Protein AF-A0A165C485-F1 (afdb_monomer_lite)

Secondary structure (DSSP, 8-state):
---HHHHTT------S--PPPTT-------TT-TTSS-TTT-PPBTB--B-TTTGGG-SSSHHHHTTTTSTGGGGG-TTHHHHHHHHTT-------GGGS-S-S------------S---HHHHHHHHHHHHT---S-SSGGG------TTTT--TT--B-HHHHHHHHHHHHHHHHHHHHTTSHHHHTPEEPTTGGG-THHHH-HHHHHHEE-SS--HHHHHHHHHHHHHHHTT-----------

Sequence (246 aa):
MWSVFAQRNLVGTGAAGREIPASIVQAVVSPEMPDFQCWRCAARPGARLWNRDNWQDDPLNVQHSSADWLKGSLKNNVHERPRFLRSLGLDVPNIEMSRFYSGRHKKKRPVRHYVPTSIPDSNIKLILSELCAMDTCPQNAQDGDNLPDVFDGITDDTLLCEACLGQMVTSRLWRWWARKKKAFPEEAIKANCKEGYDCPKQDCDSVHASLYNHACVSVKEKEEAEVEAILSDHGVPFVVNSNHGS

Foldseek 3Di:
DDDPCVVVVVPDPDPDDDDDPPVPPPPPPPQPDQQQAAPQPRHTPPFDWDFLVCVLVDQAVCQQCVLVLAAACSSLQPPLSQVLVVVLVFDDPPPPCPVVPDDDDDPPDPDPPDRTRTRDPVSSSVLLQCLQVDDLDDPDPVSLLRDDDSSPPGHSGHIHGSVVSSVSSSRRVLVVSLVVCCVPVQQVPAAADQCALNDPCSNVPNVVVSRHDRSGHHVVVSVVRVVVVVCVVVVNDDDPPPPPDD

pLDDT: mean 73.61, std 18.24, range [34.62, 95.06]

Radius of gyration: 23.35 Å; chains: 1; bounding box: 58×48×71 Å

Structure (mmCIF, N/CA/C/O backbone):
data_AF-A0A165C485-F1
#
_entry.id   AF-A0A165C485-F1
#
loop_
_atom_site.group_PDB
_atom_site.id
_atom_site.type_symbol
_atom_site.label_atom_id
_atom_site.label_alt_id
_atom_site.label_comp_id
_atom_site.label_asym_id
_atom_site.label_entity_id
_atom_site.label_seq_id
_atom_site.pdbx_PDB_ins_code
_atom_site.Cartn_x
_atom_site.Cartn_y
_atom_site.Cartn_z
_atom_site.occupancy
_atom_site.B_iso_or_equiv
_atom_site.auth_seq_id
_atom_site.auth_comp_id
_atom_site.auth_asym_id
_atom_site.auth_atom_id
_atom_site.pdbx_PDB_model_num
ATOM 1 N N . MET A 1 1 ? 10.251 -0.334 47.360 1.00 42.44 1 MET A N 1
ATOM 2 C CA . MET A 1 1 ? 9.672 -0.368 46.002 1.00 42.44 1 MET A CA 1
ATOM 3 C C . MET A 1 1 ? 8.227 0.099 46.125 1.00 42.44 1 MET A C 1
ATOM 5 O O . MET A 1 1 ? 7.406 -0.643 46.642 1.00 42.44 1 MET A O 1
ATOM 9 N N . TRP A 1 2 ? 7.956 1.379 45.855 1.00 34.62 2 TRP A N 1
ATOM 10 C CA . TRP A 1 2 ? 6.625 1.966 46.052 1.00 34.62 2 TRP A CA 1
ATOM 11 C C . TRP A 1 2 ? 5.787 1.736 44.793 1.00 34.62 2 TRP A C 1
ATOM 13 O O . TRP A 1 2 ? 6.254 1.975 43.684 1.00 34.62 2 TRP A O 1
ATOM 23 N N . SER A 1 3 ? 4.574 1.221 44.974 1.00 47.94 3 SER A N 1
ATOM 24 C CA . SER A 1 3 ? 3.602 1.006 43.902 1.00 47.94 3 SER A CA 1
ATOM 25 C C . SER A 1 3 ? 3.274 2.332 43.199 1.00 47.94 3 SER A C 1
ATOM 27 O O . SER A 1 3 ? 3.041 3.340 43.867 1.00 47.94 3 SER A O 1
ATOM 29 N N . VAL A 1 4 ? 3.204 2.328 41.862 1.00 48.75 4 VAL A N 1
ATOM 30 C CA . VAL A 1 4 ? 2.826 3.486 41.017 1.00 48.75 4 VAL A CA 1
ATOM 31 C C . VAL A 1 4 ? 1.495 4.117 41.472 1.00 48.75 4 VAL A C 1
ATOM 33 O O . VAL A 1 4 ? 1.276 5.318 41.316 1.00 48.75 4 VAL A O 1
ATOM 36 N N . PHE A 1 5 ? 0.628 3.331 42.117 1.00 45.25 5 PHE A N 1
ATOM 37 C CA . PHE A 1 5 ? -0.648 3.781 42.676 1.00 45.25 5 PHE A CA 1
ATOM 38 C C . PHE A 1 5 ? -0.503 4.653 43.936 1.00 45.25 5 PHE A C 1
ATOM 40 O O . PHE A 1 5 ? -1.303 5.568 44.141 1.00 45.25 5 PHE A O 1
ATOM 47 N N . ALA A 1 6 ? 0.536 4.431 44.750 1.00 47.44 6 ALA A N 1
ATOM 48 C CA . ALA A 1 6 ? 0.833 5.263 45.919 1.00 47.44 6 ALA A CA 1
ATOM 49 C C . ALA A 1 6 ? 1.400 6.628 45.501 1.00 47.44 6 ALA A C 1
ATOM 51 O O . ALA A 1 6 ? 1.084 7.649 46.103 1.00 47.44 6 ALA A O 1
ATOM 52 N N . GLN A 1 7 ? 2.168 6.663 44.409 1.00 50.44 7 GLN A N 1
ATOM 53 C CA . GLN A 1 7 ? 2.770 7.890 43.882 1.00 50.44 7 GLN A CA 1
ATOM 54 C C . GLN A 1 7 ? 1.738 8.858 43.276 1.00 50.44 7 GLN A C 1
ATOM 56 O O . GLN A 1 7 ? 2.003 10.050 43.159 1.00 50.44 7 GLN A O 1
ATOM 61 N N . ARG A 1 8 ? 0.545 8.356 42.923 1.00 51.91 8 ARG A N 1
ATOM 62 C CA . ARG A 1 8 ? -0.577 9.137 42.374 1.00 51.91 8 ARG A CA 1
ATOM 63 C C . ARG A 1 8 ? -1.701 9.420 43.379 1.00 51.91 8 ARG A C 1
ATOM 65 O O . ARG A 1 8 ? -2.772 9.853 42.969 1.00 51.91 8 ARG A O 1
ATOM 72 N N . ASN A 1 9 ? -1.486 9.194 44.682 1.00 47.28 9 ASN A N 1
ATOM 73 C CA . ASN A 1 9 ? -2.499 9.403 45.732 1.00 47.28 9 ASN A CA 1
ATOM 74 C C . ASN A 1 9 ? -3.840 8.686 45.459 1.00 47.28 9 ASN A C 1
ATOM 76 O O . ASN A 1 9 ? -4.896 9.166 45.875 1.00 47.28 9 ASN A O 1
ATOM 80 N N . LEU A 1 10 ? -3.832 7.544 44.759 1.00 50.00 10 LEU A N 1
ATOM 81 C CA . LEU A 1 10 ? -5.057 6.805 44.414 1.00 50.00 10 LEU A CA 1
ATOM 82 C C . LEU A 1 10 ? -5.508 5.826 45.505 1.00 50.00 10 LEU A C 1
ATOM 84 O O . LEU A 1 10 ? -6.624 5.322 45.442 1.00 50.00 10 LEU A O 1
ATOM 88 N N . VAL A 1 11 ? -4.691 5.599 46.535 1.00 44.84 11 VAL A N 1
ATOM 89 C CA . VAL A 1 11 ? -5.082 4.810 47.710 1.00 44.84 11 VAL A CA 1
ATOM 90 C C . VAL A 1 11 ? -5.522 5.769 48.814 1.00 44.84 11 VAL A C 1
ATOM 92 O O . VAL A 1 11 ? -4.765 6.097 49.721 1.00 44.84 11 VAL A O 1
ATOM 95 N N . GLY A 1 12 ? -6.744 6.282 48.684 1.00 45.41 12 GLY A N 1
ATOM 96 C CA . GLY A 1 12 ? -7.440 6.988 49.755 1.00 45.41 12 GLY A CA 1
ATOM 97 C C . GLY A 1 12 ? -8.457 6.054 50.399 1.00 45.41 12 GLY A C 1
ATOM 98 O O . GLY A 1 12 ? -9.469 5.728 49.787 1.00 45.41 12 GLY A O 1
ATOM 99 N N . THR A 1 13 ? -8.200 5.625 51.631 1.00 46.47 13 THR A N 1
ATOM 100 C CA . THR A 1 13 ? -9.193 4.981 52.500 1.00 46.47 13 THR A CA 1
ATOM 101 C C . THR A 1 13 ? -10.187 6.040 52.968 1.00 46.47 13 THR A C 1
ATOM 103 O O . THR A 1 13 ? -9.986 6.686 53.993 1.00 46.47 13 THR A O 1
ATOM 106 N N . GLY A 1 14 ? -11.231 6.276 52.180 1.00 45.19 14 GLY A N 1
ATOM 107 C CA . GLY A 1 14 ? -12.286 7.222 52.523 1.00 45.19 14 GLY A CA 1
ATOM 108 C C . GLY A 1 14 ? -13.327 7.292 51.420 1.00 45.19 14 GLY A C 1
ATOM 109 O O . GLY A 1 14 ? -13.054 7.805 50.339 1.00 45.19 14 GLY A O 1
ATOM 110 N N . ALA A 1 15 ? -14.512 6.756 51.700 1.00 46.16 15 ALA A N 1
ATOM 111 C CA . ALA A 1 15 ? -15.669 6.717 50.813 1.00 46.16 15 ALA A CA 1
ATOM 112 C C . ALA A 1 15 ? -16.323 8.106 50.646 1.00 46.16 15 ALA A C 1
ATOM 114 O O . ALA A 1 15 ? -17.473 8.311 51.021 1.00 46.16 15 ALA A O 1
ATOM 115 N N . ALA A 1 16 ? -15.588 9.066 50.087 1.00 43.69 16 ALA A N 1
ATOM 116 C CA . ALA A 1 16 ? -16.135 10.329 49.608 1.00 43.69 16 ALA A CA 1
ATOM 117 C C . ALA A 1 16 ? -15.816 10.444 48.117 1.00 43.69 16 ALA A C 1
ATOM 119 O O . ALA A 1 16 ? -14.649 10.389 47.724 1.00 43.69 16 ALA A O 1
ATOM 120 N N . GLY A 1 17 ? -16.874 10.519 47.306 1.00 48.94 17 GLY A N 1
ATOM 121 C CA . GLY A 1 17 ? -16.842 10.475 45.849 1.00 48.94 17 GLY A CA 1
ATOM 122 C C . GLY A 1 17 ? -15.741 11.346 45.257 1.00 48.94 17 GLY A C 1
ATOM 123 O O . GLY A 1 17 ? -15.829 12.570 45.249 1.00 48.94 17 GLY A O 1
ATOM 124 N N . ARG A 1 18 ? -14.699 10.694 44.743 1.00 42.56 18 ARG A N 1
ATOM 125 C CA . ARG A 1 18 ? -13.802 11.315 43.779 1.00 42.56 18 ARG A CA 1
ATOM 126 C C . ARG A 1 18 ? -14.484 11.195 42.431 1.00 42.56 18 ARG A C 1
ATOM 128 O O . ARG A 1 18 ? -14.525 10.109 41.859 1.00 42.56 18 ARG A O 1
ATOM 135 N N . GLU A 1 19 ? -15.045 12.302 41.963 1.00 46.97 19 GLU A N 1
ATOM 136 C CA . GLU A 1 19 ? -15.410 12.447 40.561 1.00 46.97 19 GLU A CA 1
ATOM 137 C C . GLU A 1 19 ? -14.167 12.148 39.723 1.00 46.97 19 GLU A C 1
ATOM 139 O O . GLU A 1 19 ? -13.113 12.775 39.873 1.00 46.97 19 GLU A O 1
ATOM 144 N N . ILE A 1 20 ? -14.275 11.118 38.889 1.00 48.66 20 ILE A N 1
ATOM 145 C CA . ILE A 1 20 ? -13.291 10.839 37.853 1.00 48.66 20 ILE A CA 1
ATOM 146 C C . ILE A 1 20 ? -13.256 12.102 36.979 1.00 48.66 20 ILE A C 1
ATOM 148 O O . ILE A 1 20 ? -14.318 12.522 36.513 1.00 48.66 20 ILE A O 1
ATOM 152 N N . PRO A 1 21 ? -12.089 12.744 36.776 1.00 47.47 21 PRO A N 1
ATOM 153 C CA . PRO A 1 21 ? -11.997 13.894 35.888 1.00 47.47 21 PRO A CA 1
ATOM 154 C C . PRO A 1 21 ? -12.609 13.521 34.539 1.00 47.47 21 PRO A C 1
ATOM 156 O O . PRO A 1 21 ? -12.270 12.468 34.006 1.00 47.47 21 PRO A O 1
ATOM 159 N N . ALA A 1 22 ? -13.470 14.368 33.971 1.00 47.50 22 ALA A N 1
ATOM 160 C CA . ALA A 1 22 ? -14.142 14.096 32.692 1.00 47.50 22 ALA A CA 1
ATOM 161 C C . ALA A 1 22 ? -13.169 13.770 31.534 1.00 47.50 22 ALA A C 1
ATOM 163 O O . ALA A 1 22 ? -13.572 13.218 30.516 1.00 47.50 22 ALA A O 1
ATOM 164 N N . SER A 1 23 ? -11.879 14.082 31.694 1.00 38.75 23 SER A N 1
ATOM 165 C CA . SER A 1 23 ? -10.802 13.743 30.762 1.00 38.75 23 SER A CA 1
ATOM 166 C C . SER A 1 23 ? -10.281 12.304 30.867 1.00 38.75 23 SER A C 1
ATOM 168 O O . SER A 1 23 ? -9.599 11.846 29.954 1.00 38.75 23 SER A O 1
ATOM 170 N N . ILE A 1 24 ? -10.581 11.572 31.944 1.00 42.75 24 ILE A N 1
ATOM 171 C CA . ILE A 1 24 ? -10.259 10.148 32.088 1.00 42.75 24 ILE A CA 1
ATOM 172 C C . ILE A 1 24 ? -11.522 9.366 31.745 1.00 42.75 24 ILE A C 1
ATOM 174 O O . ILE A 1 24 ? -12.211 8.821 32.606 1.00 42.75 24 ILE A O 1
ATOM 178 N N . VAL A 1 25 ? -11.830 9.312 30.452 1.00 43.28 25 VAL A N 1
ATOM 179 C CA . VAL A 1 25 ? -12.766 8.321 29.931 1.00 43.28 25 VAL A CA 1
ATOM 180 C C . VAL A 1 25 ? -12.074 6.970 30.084 1.00 43.28 25 VAL A C 1
ATOM 182 O O . VAL A 1 25 ? -11.256 6.565 29.260 1.00 43.28 25 VAL A O 1
ATOM 185 N N . GLN A 1 26 ? -12.361 6.270 31.180 1.00 43.88 26 GLN A N 1
ATOM 186 C CA . GLN A 1 26 ? -12.200 4.826 31.194 1.00 43.88 26 GLN A CA 1
ATOM 187 C C . GLN A 1 26 ? -13.096 4.306 30.072 1.00 43.88 26 GLN A C 1
ATOM 189 O O . GLN A 1 26 ? -14.314 4.257 30.219 1.00 43.88 26 GLN A O 1
ATOM 194 N N . ALA A 1 27 ? -12.495 3.942 28.941 1.00 47.12 27 ALA A N 1
ATOM 195 C CA . ALA A 1 27 ? -13.156 3.227 27.858 1.00 47.12 27 ALA A CA 1
ATOM 196 C C . ALA A 1 27 ? -13.474 1.782 28.294 1.00 47.12 27 ALA A C 1
ATOM 198 O O . ALA A 1 27 ? -13.135 0.818 27.616 1.00 47.12 27 ALA A O 1
ATOM 199 N N . VAL A 1 28 ? -14.103 1.613 29.459 1.00 44.72 28 VAL A N 1
ATOM 200 C CA . VAL A 1 28 ? -14.790 0.380 29.836 1.00 44.72 28 VAL A CA 1
ATOM 201 C C . VAL A 1 28 ? -16.176 0.500 29.223 1.00 44.72 28 VAL A C 1
ATOM 203 O O . VAL A 1 28 ? -17.163 0.826 29.878 1.00 44.72 28 VAL A O 1
ATOM 206 N N . VAL A 1 29 ? -16.210 0.351 27.902 1.00 46.09 29 VAL A N 1
ATOM 207 C CA . VAL A 1 29 ? -17.451 0.308 27.141 1.00 46.09 29 VAL A CA 1
ATOM 208 C C . VAL A 1 29 ? -18.169 -0.980 27.538 1.00 46.09 29 VAL A C 1
ATOM 210 O O . VAL A 1 29 ? -17.567 -2.055 27.528 1.00 46.09 29 VAL A O 1
ATOM 213 N N . SER A 1 30 ? -19.434 -0.860 27.945 1.00 41.75 30 SER A N 1
ATOM 214 C CA . SER A 1 30 ? -20.278 -2.004 28.291 1.00 41.75 30 SER A CA 1
ATOM 215 C C . SER A 1 30 ? -20.261 -3.040 27.151 1.00 41.75 30 SER A C 1
ATOM 217 O O . SER A 1 30 ? -20.423 -2.650 25.991 1.00 41.75 30 SER A O 1
ATOM 219 N N . PRO A 1 31 ? -20.093 -4.346 27.437 1.00 51.72 31 PRO A N 1
ATOM 220 C CA . PRO A 1 31 ? -19.996 -5.404 26.423 1.00 51.72 31 PRO A CA 1
ATOM 221 C C . PRO A 1 31 ? -21.270 -5.605 25.581 1.00 51.72 31 PRO A C 1
ATOM 223 O O . PRO A 1 31 ? -21.265 -6.418 24.658 1.00 51.72 31 PRO A O 1
ATOM 226 N N . GLU A 1 32 ? -22.349 -4.883 25.887 1.00 52.34 32 GLU A N 1
ATOM 227 C CA . GLU A 1 32 ? -23.651 -4.983 25.221 1.00 52.34 32 GLU A CA 1
ATOM 228 C C . GLU A 1 32 ? -23.875 -3.950 24.105 1.00 52.34 32 GLU A C 1
ATOM 230 O O . GLU A 1 32 ? -24.957 -3.926 23.526 1.00 52.34 32 GLU A O 1
ATOM 235 N N . MET A 1 33 ? -22.885 -3.116 23.759 1.00 54.28 33 MET A N 1
ATOM 236 C CA . MET A 1 33 ? -23.002 -2.231 22.593 1.00 54.28 33 MET A CA 1
ATOM 237 C C . MET A 1 33 ? -22.486 -2.933 21.321 1.00 54.28 33 MET A C 1
ATOM 239 O O . MET A 1 33 ? -21.268 -3.056 21.159 1.00 54.28 33 MET A O 1
ATOM 243 N N . PRO A 1 34 ? -23.372 -3.395 20.410 1.00 55.16 34 PRO A N 1
ATOM 244 C CA . PRO A 1 34 ? -22.982 -4.113 19.188 1.00 55.16 34 PRO A CA 1
ATOM 245 C C . PRO A 1 34 ? -22.112 -3.270 18.243 1.00 55.16 34 PRO A C 1
ATOM 247 O O . PRO A 1 34 ? -21.399 -3.826 17.410 1.00 55.16 34 PRO A O 1
ATOM 250 N N . ASP A 1 35 ? -22.114 -1.950 18.424 1.00 64.31 35 ASP A N 1
ATOM 251 C CA . ASP A 1 35 ? -21.395 -0.994 17.583 1.00 64.31 35 ASP A CA 1
ATOM 252 C C . ASP A 1 35 ? -19.890 -0.891 17.904 1.00 64.31 35 ASP A C 1
ATOM 254 O O . ASP A 1 35 ? -19.160 -0.210 17.193 1.00 64.31 35 ASP A O 1
ATOM 258 N N . PHE A 1 36 ? -19.388 -1.579 18.941 1.00 76.75 36 PHE A N 1
ATOM 259 C CA . PHE A 1 36 ? -17.978 -1.528 19.369 1.00 76.75 36 PHE A CA 1
ATOM 260 C C . PHE A 1 36 ? -17.228 -2.834 19.085 1.00 76.75 36 PHE A C 1
ATOM 262 O O . PHE A 1 36 ? -16.541 -3.383 19.951 1.00 76.75 36 PHE A O 1
ATOM 269 N N . GLN A 1 37 ? -17.361 -3.352 17.867 1.00 87.81 37 GLN A N 1
ATOM 270 C CA . GLN A 1 37 ? -16.592 -4.505 17.399 1.00 87.81 37 GLN A CA 1
ATOM 271 C C . GLN A 1 37 ? -15.776 -4.159 16.156 1.00 87.81 37 GLN A C 1
ATOM 273 O O . GLN A 1 37 ? -16.146 -3.286 15.374 1.00 87.81 37 GLN A O 1
ATOM 278 N N . CYS A 1 38 ? -14.666 -4.870 15.954 1.00 90.31 38 CYS A N 1
ATOM 279 C CA . CYS A 1 38 ? -13.924 -4.771 14.700 1.00 90.31 38 CYS A CA 1
ATOM 280 C C . CYS A 1 38 ? -14.824 -5.195 13.533 1.00 90.31 38 CYS A C 1
ATOM 282 O O . CYS A 1 38 ? -15.322 -6.321 13.524 1.00 90.31 38 CYS A O 1
ATOM 284 N N . TRP A 1 39 ? -14.967 -4.332 12.529 1.00 92.19 39 TRP A N 1
ATOM 285 C CA . TRP A 1 39 ? -15.81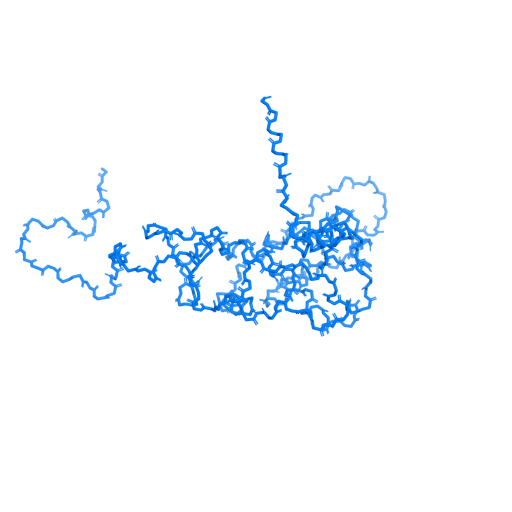3 -4.573 11.359 1.00 92.19 39 TRP A CA 1
ATOM 286 C C . TRP A 1 39 ? -15.479 -5.884 10.633 1.00 92.19 39 TRP A C 1
ATOM 288 O O . TRP A 1 39 ? -16.373 -6.609 10.209 1.00 92.19 39 TRP A O 1
ATOM 298 N N . ARG A 1 40 ? -14.187 -6.227 10.532 1.00 91.81 40 ARG A N 1
ATOM 299 C CA . ARG A 1 40 ? -13.725 -7.376 9.740 1.00 91.81 40 ARG A CA 1
ATOM 300 C C . ARG A 1 40 ? -13.797 -8.707 10.488 1.00 91.81 40 ARG A C 1
ATOM 302 O O . ARG A 1 40 ? -14.250 -9.697 9.926 1.00 91.81 40 ARG A O 1
ATOM 309 N N . CYS A 1 41 ? -13.280 -8.760 11.715 1.00 91.56 41 CYS A N 1
ATOM 310 C CA . CYS A 1 41 ? -13.134 -10.019 12.459 1.00 91.56 41 CYS A CA 1
ATOM 311 C C . CYS A 1 41 ? -14.130 -10.181 13.612 1.00 91.56 41 CYS A C 1
ATOM 313 O O . CYS A 1 41 ? -14.047 -11.169 14.338 1.00 91.56 41 CYS A O 1
ATOM 315 N N . ALA A 1 42 ? -15.030 -9.211 13.810 1.00 88.38 42 ALA A N 1
ATOM 316 C CA . ALA A 1 42 ? -15.994 -9.169 14.911 1.00 88.38 42 ALA A CA 1
ATOM 317 C C . ALA A 1 42 ? -15.361 -9.296 16.315 1.00 88.38 42 ALA A C 1
ATOM 319 O O . ALA A 1 42 ? -16.032 -9.674 17.277 1.00 88.38 42 ALA A O 1
ATOM 320 N N . ALA A 1 43 ? -14.065 -8.981 16.455 1.00 81.88 43 ALA A N 1
ATOM 321 C CA . ALA A 1 43 ? -13.405 -8.947 17.756 1.00 81.88 43 ALA A CA 1
ATOM 322 C C . ALA A 1 43 ? -14.115 -7.934 18.674 1.00 81.88 43 ALA A C 1
ATOM 324 O O . ALA A 1 43 ? -14.295 -6.774 18.298 1.00 81.88 43 ALA A O 1
ATOM 325 N N . ARG A 1 44 ? -14.529 -8.415 19.852 1.00 69.94 44 ARG A N 1
ATOM 326 C CA . ARG A 1 44 ? -15.345 -7.725 20.868 1.00 69.94 44 ARG A CA 1
ATOM 327 C C . ARG A 1 44 ? -14.500 -6.870 21.842 1.00 69.94 44 ARG A C 1
ATOM 329 O O . ARG A 1 44 ? -13.272 -7.002 21.834 1.00 69.94 44 ARG A O 1
ATOM 336 N N . PRO A 1 45 ? -15.128 -6.016 22.684 1.00 58.19 45 PRO A N 1
ATOM 337 C CA . PRO A 1 45 ? -14.432 -5.049 23.540 1.00 58.19 45 PRO A CA 1
ATOM 338 C C . PRO A 1 45 ? -13.353 -5.682 24.432 1.00 58.19 45 PRO A C 1
ATOM 340 O O . PRO A 1 45 ? -13.590 -6.694 25.089 1.00 58.19 45 PRO A O 1
ATOM 343 N N . GLY A 1 46 ? -12.162 -5.074 24.442 1.00 64.44 46 GLY A N 1
ATOM 344 C CA . GLY A 1 46 ? -10.962 -5.539 25.155 1.00 64.44 46 GLY A CA 1
ATOM 345 C C . GLY A 1 46 ? -9.685 -5.348 24.330 1.00 64.44 46 GLY A C 1
ATOM 346 O O . GLY A 1 46 ? -8.631 -5.028 24.876 1.00 64.44 46 GLY A O 1
ATOM 347 N N . ALA A 1 47 ? -9.804 -5.446 23.003 1.00 65.25 47 ALA A N 1
ATOM 348 C CA . ALA A 1 47 ? -8.840 -4.878 22.070 1.00 65.25 47 ALA A CA 1
ATOM 349 C C . ALA A 1 47 ? -9.151 -3.389 21.872 1.00 65.25 47 ALA A C 1
ATOM 351 O O . ALA A 1 47 ? -10.318 -2.997 21.793 1.00 65.25 47 ALA A O 1
ATOM 352 N N . ARG A 1 48 ? -8.112 -2.557 21.773 1.00 80.25 48 ARG A N 1
ATOM 353 C CA . ARG A 1 48 ? -8.277 -1.190 21.277 1.00 80.25 48 ARG A CA 1
ATOM 354 C C . ARG A 1 48 ? -8.851 -1.264 19.855 1.00 80.25 48 ARG A C 1
ATOM 356 O O . ARG A 1 48 ? -8.554 -2.209 19.130 1.00 80.25 48 ARG A O 1
ATOM 363 N N . LEU A 1 49 ? -9.726 -0.334 19.490 1.00 86.12 49 LEU A N 1
ATOM 364 C CA . LEU A 1 49 ? -10.279 -0.217 18.140 1.00 86.12 49 LEU A CA 1
ATOM 365 C C . LEU A 1 49 ? -9.930 1.159 17.593 1.00 86.12 49 LEU A C 1
ATOM 367 O O . LEU A 1 49 ? -9.877 2.130 18.352 1.00 86.12 49 LEU A O 1
ATOM 371 N N . TRP A 1 50 ? -9.694 1.224 16.289 1.00 88.06 50 TRP A N 1
ATOM 372 C CA . TRP A 1 50 ? -9.165 2.402 15.624 1.00 88.06 50 TRP A CA 1
ATOM 373 C C . TRP A 1 50 ? -10.101 2.914 14.536 1.00 88.06 50 TRP A C 1
ATOM 375 O O . TRP A 1 50 ? -10.605 2.125 13.738 1.00 88.06 50 TRP A O 1
ATOM 385 N N . ASN A 1 51 ? -10.277 4.234 14.508 1.00 89.50 51 ASN A N 1
ATOM 386 C CA . ASN A 1 51 ? -10.969 5.017 13.485 1.00 89.50 51 ASN A CA 1
ATOM 387 C C . ASN A 1 51 ? -10.304 6.406 13.367 1.00 89.50 51 ASN A C 1
ATOM 389 O O . ASN A 1 51 ? -9.317 6.700 14.051 1.00 89.50 51 ASN A O 1
ATOM 393 N N . ARG A 1 52 ? -10.860 7.288 12.531 1.00 89.94 52 ARG A N 1
ATOM 394 C CA . ARG A 1 52 ? -10.317 8.636 12.298 1.00 89.94 52 ARG A CA 1
ATOM 395 C C . ARG A 1 52 ? -10.088 9.475 13.559 1.00 89.94 52 ARG A C 1
ATOM 397 O O . ARG A 1 52 ? -9.192 10.323 13.570 1.00 89.94 52 ARG A O 1
ATOM 404 N N . ASP A 1 53 ? -10.876 9.247 14.610 1.00 87.94 53 ASP A N 1
ATOM 405 C CA . ASP A 1 53 ? -10.852 10.063 15.825 1.00 87.94 53 ASP A CA 1
ATOM 406 C C . ASP A 1 53 ? -9.652 9.727 16.719 1.00 87.94 53 ASP A C 1
ATOM 408 O O . ASP A 1 53 ? -9.206 10.574 17.496 1.00 87.94 53 ASP A O 1
ATOM 412 N N . ASN A 1 54 ? -9.101 8.514 16.600 1.00 85.38 54 ASN A N 1
ATOM 413 C CA . ASN A 1 54 ? -8.062 8.005 17.496 1.00 85.38 54 ASN A CA 1
ATOM 414 C C . ASN A 1 54 ? -6.835 7.395 16.786 1.00 85.38 54 ASN A C 1
ATOM 416 O O . ASN A 1 54 ? -5.969 6.816 17.447 1.00 85.38 54 ASN A O 1
ATOM 420 N N . TRP A 1 55 ? -6.699 7.554 15.463 1.00 84.38 55 TRP A N 1
ATOM 421 C CA . TRP A 1 55 ? -5.514 7.104 14.715 1.00 84.38 55 TRP A CA 1
ATOM 422 C C . TRP A 1 55 ? -4.191 7.695 15.220 1.00 84.38 55 TRP A C 1
ATOM 424 O O . TRP A 1 55 ? -3.144 7.087 15.019 1.00 84.38 55 TRP A O 1
ATOM 434 N N . GLN A 1 56 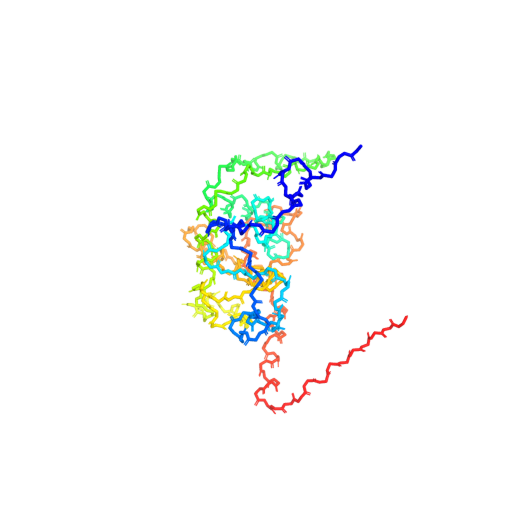? -4.212 8.860 15.874 1.00 76.88 56 GLN A N 1
ATOM 435 C CA . GLN A 1 56 ? -3.016 9.474 16.464 1.00 76.88 56 GLN A CA 1
ATOM 436 C C . GLN A 1 56 ? -2.573 8.826 17.777 1.00 76.88 56 GLN A C 1
ATOM 438 O O . GLN A 1 56 ? -1.422 8.972 18.170 1.00 76.88 56 GLN A O 1
ATOM 443 N N . ASP A 1 57 ? -3.467 8.118 18.467 1.00 76.19 57 ASP A N 1
ATOM 444 C CA . ASP A 1 57 ? -3.211 7.679 19.837 1.00 76.19 57 ASP A CA 1
ATOM 445 C C . ASP A 1 57 ? -2.441 6.339 19.897 1.00 76.19 57 ASP A C 1
ATOM 447 O O . ASP A 1 57 ? -2.335 5.741 20.967 1.00 76.19 57 ASP A O 1
ATOM 451 N N . ASP A 1 58 ? -1.869 5.927 18.760 1.00 66.31 58 ASP A N 1
ATOM 452 C CA . ASP A 1 58 ? -0.987 4.784 18.462 1.00 66.31 58 ASP A CA 1
ATOM 453 C C . ASP A 1 58 ? -1.682 3.485 17.995 1.00 66.31 58 ASP A C 1
ATOM 455 O O . ASP A 1 58 ? -2.177 2.707 18.820 1.00 66.31 58 ASP A O 1
ATOM 459 N N . PRO A 1 59 ? -1.736 3.238 16.667 1.00 57.66 59 PRO A N 1
ATOM 460 C CA . PRO A 1 59 ? -2.280 2.005 16.106 1.00 57.66 59 PRO A CA 1
ATOM 461 C C . PRO A 1 59 ? -1.283 0.902 15.755 1.00 57.66 59 PRO A C 1
ATOM 463 O O . PRO A 1 59 ? -1.723 -0.231 15.650 1.00 57.66 59 PRO A O 1
ATOM 466 N N . LEU A 1 60 ? -0.003 1.186 15.481 1.00 55.31 60 LEU A N 1
ATOM 467 C CA . LEU A 1 60 ? 0.855 0.227 14.747 1.00 55.31 60 LEU A CA 1
ATOM 468 C C . LEU A 1 60 ? 2.381 0.439 14.919 1.00 55.31 60 LEU A C 1
ATOM 470 O O . LEU A 1 60 ? 3.146 -0.077 14.103 1.00 55.31 60 LEU A O 1
ATOM 474 N N . ASN A 1 61 ? 2.881 1.250 15.867 1.00 59.03 61 ASN A N 1
ATOM 475 C CA . ASN A 1 61 ? 4.245 1.821 15.748 1.00 59.03 61 ASN A CA 1
ATOM 476 C C . ASN A 1 61 ? 4.443 2.536 14.385 1.00 59.03 61 ASN A C 1
ATOM 478 O O . ASN A 1 61 ? 5.522 2.509 13.778 1.00 59.03 61 ASN A O 1
ATOM 482 N N . VAL A 1 62 ? 3.370 3.155 13.872 1.00 52.53 62 VAL A N 1
ATOM 483 C CA . VAL A 1 62 ? 3.280 3.766 12.532 1.00 52.53 62 VAL A CA 1
ATOM 484 C C . VAL A 1 62 ? 4.425 4.737 12.268 1.00 52.53 62 VAL A C 1
ATOM 486 O O . VAL A 1 62 ? 5.018 4.752 11.187 1.00 52.53 62 VAL A O 1
ATOM 489 N N . GLN A 1 63 ? 4.734 5.549 13.280 1.00 53.50 63 GLN A N 1
ATOM 490 C CA . GLN A 1 63 ? 5.700 6.634 13.185 1.00 53.50 63 GLN A CA 1
ATOM 491 C C . GLN A 1 63 ? 7.110 6.130 12.844 1.00 53.50 63 GLN A C 1
ATOM 493 O O . GLN A 1 63 ? 7.899 6.890 12.283 1.00 53.50 63 GLN A O 1
ATOM 498 N N . HIS A 1 64 ? 7.416 4.856 13.121 1.00 54.03 64 HIS A N 1
ATOM 499 C CA . HIS A 1 64 ? 8.737 4.264 12.911 1.00 54.03 64 HIS A CA 1
ATOM 500 C C . HIS A 1 64 ? 8.808 3.245 11.758 1.00 54.03 64 HIS A C 1
ATOM 502 O O . HIS A 1 64 ? 9.918 2.914 11.343 1.00 54.03 64 HIS A O 1
ATOM 508 N N . SER A 1 65 ? 7.675 2.763 11.222 1.00 61.09 65 SER A N 1
ATOM 509 C CA . SER A 1 65 ? 7.646 1.619 10.282 1.00 61.09 65 SER A CA 1
ATOM 510 C C . SER A 1 65 ? 6.781 1.802 9.029 1.00 61.09 65 SER A C 1
ATOM 512 O O . SER A 1 65 ? 6.590 0.858 8.272 1.00 61.09 65 SER A O 1
ATOM 514 N N . SER A 1 66 ? 6.280 3.003 8.749 1.00 65.56 66 SER A N 1
ATOM 515 C CA . SER A 1 66 ? 5.376 3.274 7.614 1.00 65.56 66 SER A CA 1
ATOM 516 C C . SER A 1 66 ? 5.853 2.775 6.240 1.00 65.56 66 SER A C 1
ATOM 518 O O . SER A 1 66 ? 5.049 2.384 5.399 1.00 65.56 66 SER A O 1
ATOM 520 N N . ALA A 1 67 ? 7.161 2.765 5.990 1.00 64.25 67 ALA A N 1
ATOM 521 C CA . ALA A 1 67 ? 7.736 2.203 4.770 1.00 64.25 67 ALA A CA 1
ATOM 522 C C . ALA A 1 67 ? 7.723 0.669 4.749 1.00 64.25 67 ALA A C 1
ATOM 524 O O . ALA A 1 67 ? 7.688 0.064 3.682 1.00 64.25 67 ALA A O 1
ATOM 525 N N . ASP A 1 68 ? 7.758 0.046 5.922 1.00 76.69 68 ASP A N 1
ATOM 526 C CA . ASP A 1 68 ? 7.723 -1.405 6.092 1.00 76.69 68 ASP A CA 1
ATOM 527 C C . ASP A 1 68 ? 6.307 -1.962 5.898 1.00 76.69 68 ASP A C 1
ATOM 529 O O . ASP A 1 68 ? 6.130 -3.174 5.781 1.00 76.69 68 ASP A O 1
ATOM 533 N N . TRP A 1 69 ? 5.316 -1.073 5.797 1.00 77.62 69 TRP A N 1
ATOM 534 C CA . TRP A 1 69 ? 3.945 -1.393 5.417 1.00 77.62 69 TRP A CA 1
ATOM 535 C C . TRP A 1 69 ? 3.759 -1.619 3.920 1.00 77.62 69 TRP A C 1
ATOM 537 O O . TRP A 1 69 ? 2.738 -2.182 3.517 1.00 77.62 69 TRP A O 1
ATOM 547 N N . LEU A 1 70 ? 4.712 -1.179 3.090 1.00 85.06 70 LEU A N 1
ATOM 548 C CA . LEU A 1 70 ? 4.695 -1.516 1.672 1.00 85.06 70 LEU A CA 1
ATOM 549 C C . LEU A 1 70 ? 4.780 -3.038 1.527 1.00 85.06 70 LEU A C 1
ATOM 551 O O . LEU A 1 70 ? 5.611 -3.701 2.152 1.00 85.06 70 LEU A O 1
ATOM 555 N N . LYS A 1 71 ? 3.886 -3.587 0.703 1.00 86.00 71 LYS A N 1
ATOM 556 C CA . LYS A 1 71 ? 3.729 -5.030 0.534 1.00 86.00 71 LYS A CA 1
ATOM 557 C C . LYS A 1 71 ? 5.002 -5.661 -0.044 1.00 86.00 71 LYS A C 1
ATOM 559 O O . LYS A 1 71 ? 5.648 -5.085 -0.918 1.00 86.00 71 LYS A O 1
ATOM 564 N N . GLY A 1 72 ? 5.340 -6.857 0.432 1.00 87.50 72 GLY A N 1
ATOM 565 C CA . GLY A 1 72 ? 6.382 -7.679 -0.179 1.00 87.50 72 GLY A CA 1
ATOM 566 C C . GLY A 1 72 ? 7.790 -7.096 -0.077 1.00 87.50 72 GLY A C 1
ATOM 567 O O . GLY A 1 72 ? 8.201 -6.580 0.967 1.00 87.50 72 GLY A O 1
ATOM 568 N N . SER A 1 73 ? 8.522 -7.178 -1.187 1.00 89.56 73 SER A N 1
ATOM 569 C CA . SER A 1 73 ? 9.851 -6.581 -1.363 1.00 89.56 73 SER A CA 1
ATOM 570 C C . SER A 1 73 ? 9.800 -5.083 -1.688 1.00 89.56 73 SER A C 1
ATOM 572 O O . SER A 1 73 ? 10.829 -4.414 -1.653 1.00 89.56 73 SER A O 1
ATOM 574 N N . LEU A 1 74 ? 8.619 -4.493 -1.911 1.00 86.56 74 LEU A N 1
ATOM 575 C CA . LEU A 1 74 ? 8.494 -3.061 -2.215 1.00 86.56 74 LEU A CA 1
ATOM 576 C C . LEU A 1 74 ? 9.049 -2.163 -1.098 1.00 86.56 74 LEU A C 1
ATOM 578 O O . LEU A 1 74 ? 9.631 -1.113 -1.369 1.00 86.56 74 LEU A O 1
ATOM 582 N N . LYS A 1 75 ? 8.955 -2.604 0.162 1.00 86.56 75 LYS A N 1
ATOM 583 C CA . LYS A 1 75 ? 9.554 -1.909 1.315 1.00 86.56 75 LYS A CA 1
ATOM 584 C C . LYS A 1 75 ? 11.080 -1.836 1.284 1.00 86.56 75 LYS A C 1
ATOM 586 O O . LYS A 1 75 ? 11.654 -0.971 1.944 1.00 86.56 75 LYS A O 1
ATOM 591 N N . ASN A 1 76 ? 11.733 -2.728 0.547 1.00 86.31 76 ASN A N 1
ATOM 592 C CA . ASN A 1 76 ? 13.188 -2.814 0.431 1.00 86.31 76 ASN A CA 1
ATOM 593 C C . ASN A 1 76 ? 13.706 -2.203 -0.879 1.00 86.31 76 ASN A C 1
ATOM 595 O O . ASN A 1 76 ? 14.911 -1.983 -1.021 1.00 86.31 76 ASN A O 1
ATOM 599 N N . ASN A 1 77 ? 12.803 -1.875 -1.805 1.00 88.00 77 ASN A N 1
ATOM 600 C CA . ASN A 1 77 ? 13.138 -1.301 -3.094 1.00 88.00 77 ASN A CA 1
ATOM 601 C C . ASN A 1 77 ? 13.819 0.064 -2.922 1.00 88.00 77 ASN A C 1
ATOM 603 O O . ASN A 1 77 ? 13.218 1.053 -2.489 1.00 88.00 77 ASN A O 1
ATOM 607 N N . VAL A 1 78 ? 15.096 0.120 -3.298 1.00 83.25 78 VAL A N 1
ATOM 608 C CA . VAL A 1 78 ? 15.956 1.296 -3.102 1.00 83.25 78 VAL A CA 1
ATOM 609 C C . VAL A 1 78 ? 15.552 2.503 -3.955 1.00 83.25 78 VAL A C 1
ATOM 611 O O . VAL A 1 78 ? 15.989 3.614 -3.662 1.00 83.25 78 VAL A O 1
ATOM 614 N N . HIS A 1 79 ? 14.716 2.309 -4.979 1.00 84.25 79 HIS A N 1
ATOM 615 C CA . HIS A 1 79 ? 14.186 3.377 -5.829 1.00 84.25 79 HIS A CA 1
ATOM 616 C C . HIS A 1 79 ? 12.796 3.837 -5.392 1.00 84.25 79 HIS A C 1
ATOM 618 O O . HIS A 1 79 ? 12.540 5.040 -5.325 1.00 84.25 79 HIS A O 1
ATOM 624 N N . GLU A 1 80 ? 11.908 2.892 -5.087 1.00 87.00 80 GLU A N 1
ATOM 625 C CA . GLU A 1 80 ? 10.521 3.185 -4.713 1.00 87.00 80 GLU A CA 1
ATOM 626 C C . GLU A 1 80 ? 10.440 3.765 -3.303 1.00 87.00 80 GLU A C 1
ATOM 628 O O . GLU A 1 80 ? 9.765 4.771 -3.092 1.00 87.00 80 GLU A O 1
ATOM 633 N N . ARG A 1 81 ? 11.182 3.201 -2.339 1.00 86.06 81 ARG A N 1
ATOM 634 C CA . ARG A 1 81 ? 11.090 3.610 -0.931 1.00 86.06 81 ARG A CA 1
ATOM 635 C C . ARG A 1 81 ? 11.406 5.101 -0.724 1.00 86.06 81 ARG A C 1
ATOM 637 O O . ARG A 1 81 ? 10.597 5.772 -0.084 1.00 86.06 81 ARG A O 1
ATOM 644 N N . PRO A 1 82 ? 12.506 5.682 -1.252 1.00 83.81 82 PRO A N 1
ATOM 645 C CA . PRO A 1 82 ? 12.764 7.116 -1.095 1.00 83.81 82 PRO A CA 1
ATOM 646 C C . PRO A 1 82 ? 11.696 8.003 -1.744 1.00 83.81 82 PRO A C 1
ATOM 648 O O . PRO A 1 82 ? 11.354 9.047 -1.192 1.00 83.81 82 PRO A O 1
ATOM 651 N N . ARG A 1 83 ? 11.156 7.595 -2.901 1.00 86.56 83 ARG A N 1
ATOM 652 C CA . ARG A 1 83 ? 10.091 8.331 -3.601 1.00 86.56 83 ARG A CA 1
ATOM 653 C C . ARG A 1 83 ? 8.790 8.308 -2.806 1.00 86.56 83 ARG A C 1
ATOM 655 O O . ARG A 1 83 ? 8.194 9.363 -2.603 1.00 86.56 83 ARG A O 1
ATOM 662 N N . PHE A 1 84 ? 8.408 7.134 -2.308 1.00 88.31 84 PHE A N 1
ATOM 663 C CA . PHE A 1 84 ? 7.265 6.958 -1.423 1.00 88.31 84 PHE A CA 1
ATOM 664 C C . PHE A 1 84 ? 7.395 7.866 -0.201 1.00 88.31 84 PHE A C 1
ATOM 666 O O . PHE A 1 84 ? 6.531 8.700 0.038 1.00 88.31 84 PHE A O 1
ATOM 673 N N . LEU A 1 85 ? 8.520 7.810 0.510 1.00 85.31 85 LEU A N 1
ATOM 674 C CA . LEU A 1 85 ? 8.740 8.632 1.702 1.00 85.31 85 LEU A CA 1
ATOM 675 C C . LEU A 1 85 ? 8.713 10.136 1.406 1.00 85.31 85 LEU A C 1
ATOM 677 O O . LEU A 1 85 ? 8.103 10.893 2.158 1.00 85.31 85 LEU A O 1
ATOM 681 N N . ARG A 1 86 ? 9.293 10.575 0.284 1.00 85.06 86 ARG A N 1
ATOM 682 C CA . ARG A 1 86 ? 9.213 11.976 -0.152 1.00 85.06 86 ARG A CA 1
ATOM 683 C C . ARG A 1 86 ? 7.776 12.400 -0.457 1.00 85.06 86 ARG A C 1
ATOM 685 O O . ARG A 1 86 ? 7.400 13.524 -0.142 1.00 85.06 86 ARG A O 1
ATOM 692 N N . SER A 1 87 ? 6.961 11.506 -1.022 1.00 84.81 87 SER A N 1
ATOM 693 C CA . SER A 1 87 ? 5.529 11.766 -1.232 1.00 84.81 87 SER A CA 1
ATOM 694 C C . SER A 1 87 ? 4.764 11.944 0.083 1.00 84.81 87 SER A C 1
ATOM 696 O O . SER A 1 87 ? 3.760 12.648 0.112 1.00 84.81 87 SER A O 1
ATOM 698 N N . LEU A 1 88 ? 5.286 11.388 1.183 1.00 83.44 88 LEU A N 1
ATOM 699 C CA . LEU A 1 88 ? 4.777 11.600 2.539 1.00 83.44 88 LEU A CA 1
ATOM 700 C C . LEU A 1 88 ? 5.367 12.849 3.212 1.00 83.44 88 LEU A C 1
ATOM 702 O O . LEU A 1 88 ? 5.226 13.009 4.422 1.00 83.44 88 LEU A O 1
ATOM 706 N N . GLY A 1 89 ? 6.059 13.717 2.467 1.00 81.00 89 GLY A N 1
ATOM 707 C CA . GLY A 1 89 ? 6.659 14.946 2.987 1.00 81.00 89 GLY A CA 1
ATOM 708 C C . GLY A 1 89 ? 7.913 14.736 3.838 1.00 81.00 89 GLY A C 1
ATOM 709 O O . GLY A 1 89 ? 8.341 15.667 4.516 1.00 81.00 89 GLY A O 1
ATOM 710 N N . LEU A 1 90 ? 8.508 13.539 3.826 1.00 81.94 90 LEU A N 1
ATOM 711 C CA . LEU A 1 90 ? 9.770 13.297 4.519 1.00 81.94 90 LEU A CA 1
ATOM 712 C C . LEU A 1 90 ? 10.955 13.809 3.702 1.00 81.94 90 LEU A C 1
ATOM 714 O O . LEU A 1 90 ? 11.075 13.529 2.505 1.00 81.94 90 LEU A O 1
ATOM 718 N N . ASP A 1 91 ? 11.872 14.494 4.383 1.00 76.69 91 ASP A N 1
ATOM 719 C CA . ASP A 1 91 ? 13.154 14.887 3.809 1.00 76.69 91 ASP A CA 1
ATOM 720 C C . ASP A 1 91 ? 14.083 13.671 3.739 1.00 76.69 91 ASP A C 1
ATOM 722 O O . ASP A 1 91 ? 14.813 13.346 4.674 1.00 76.69 91 ASP A O 1
ATOM 726 N N . VAL A 1 92 ? 13.998 12.936 2.631 1.00 75.69 92 VAL A N 1
ATOM 727 C CA . VAL A 1 92 ? 14.909 11.829 2.352 1.00 75.69 92 VAL A CA 1
ATOM 728 C C . VAL A 1 92 ? 16.066 12.365 1.514 1.00 75.69 92 VAL A C 1
ATOM 730 O O . VAL A 1 92 ? 15.818 12.819 0.386 1.00 75.69 92 VAL A O 1
ATOM 733 N N . PRO A 1 93 ? 17.323 12.281 2.002 1.00 69.38 93 PRO A N 1
ATOM 734 C CA . PRO A 1 93 ? 18.472 12.737 1.240 1.00 69.38 93 PRO A CA 1
ATOM 735 C C . PRO A 1 93 ? 18.475 12.051 -0.122 1.00 69.38 93 PRO A C 1
ATOM 737 O O . PRO A 1 93 ? 18.202 10.853 -0.228 1.00 69.38 93 PRO A O 1
ATOM 740 N N . ASN A 1 94 ? 18.771 12.818 -1.172 1.00 62.44 94 ASN A N 1
ATOM 741 C CA . ASN A 1 94 ? 18.920 12.271 -2.511 1.00 62.44 94 ASN A CA 1
ATOM 742 C C . ASN A 1 94 ? 20.090 11.280 -2.468 1.00 62.44 94 ASN A C 1
ATOM 744 O O . ASN A 1 94 ? 21.258 11.670 -2.499 1.00 62.44 94 ASN A O 1
ATOM 748 N N . ILE A 1 95 ? 19.785 9.987 -2.342 1.00 61.12 95 ILE A N 1
ATOM 749 C CA . ILE A 1 95 ? 20.769 8.928 -2.527 1.00 61.12 95 ILE A CA 1
ATOM 750 C C . ILE A 1 95 ? 21.011 8.893 -4.031 1.00 61.12 95 ILE A C 1
ATOM 752 O O . ILE A 1 95 ? 20.420 8.100 -4.761 1.00 61.12 95 ILE A O 1
ATOM 756 N N . GLU A 1 96 ? 21.834 9.820 -4.519 1.00 53.28 96 GLU A N 1
ATOM 757 C CA . GLU A 1 96 ? 22.339 9.752 -5.876 1.00 53.28 96 GLU A CA 1
ATOM 758 C C . GLU A 1 96 ? 23.048 8.409 -6.020 1.00 53.28 96 GLU A C 1
ATOM 760 O O . GLU A 1 96 ? 24.105 8.145 -5.441 1.00 53.28 96 GLU A O 1
ATOM 765 N N . MET A 1 97 ? 22.436 7.538 -6.813 1.00 51.09 97 MET A N 1
ATOM 766 C CA . MET A 1 97 ? 22.923 6.204 -7.132 1.00 51.09 97 MET A CA 1
ATOM 767 C C . MET A 1 97 ? 24.296 6.176 -7.821 1.00 51.09 97 MET A C 1
ATOM 769 O O . MET A 1 97 ? 24.802 5.094 -8.122 1.00 51.09 97 MET A O 1
ATOM 773 N N . SER A 1 98 ? 24.933 7.330 -8.054 1.00 46.25 98 SER A N 1
ATOM 774 C CA . SER A 1 98 ? 26.180 7.448 -8.815 1.00 46.25 98 SER A CA 1
ATOM 775 C C . SER A 1 98 ? 27.337 6.628 -8.226 1.00 46.25 98 SER A C 1
ATOM 777 O O . SER A 1 98 ? 28.263 6.267 -8.949 1.00 46.25 98 SER A O 1
ATOM 779 N N . ARG A 1 99 ? 27.271 6.227 -6.947 1.00 47.97 99 ARG A N 1
ATOM 780 C CA . ARG A 1 99 ? 28.313 5.405 -6.305 1.00 47.97 99 ARG A CA 1
ATOM 781 C C . ARG A 1 99 ? 28.167 3.890 -6.476 1.00 47.97 99 ARG A C 1
ATOM 783 O O . ARG A 1 99 ? 29.107 3.184 -6.125 1.00 47.97 99 ARG A O 1
ATOM 790 N N . PHE A 1 100 ? 27.058 3.376 -7.014 1.00 50.72 100 PHE A N 1
ATOM 791 C CA . PHE A 1 100 ? 26.878 1.926 -7.211 1.00 50.72 100 PHE A CA 1
ATOM 792 C C . PHE A 1 100 ? 27.302 1.430 -8.602 1.00 50.72 100 PHE A C 1
ATOM 794 O O . PHE A 1 100 ? 27.425 0.225 -8.805 1.00 50.72 100 PHE A O 1
ATOM 801 N N . TYR A 1 101 ? 27.589 2.346 -9.532 1.00 51.09 101 TYR A N 1
ATOM 802 C CA . TYR A 1 101 ? 27.961 2.027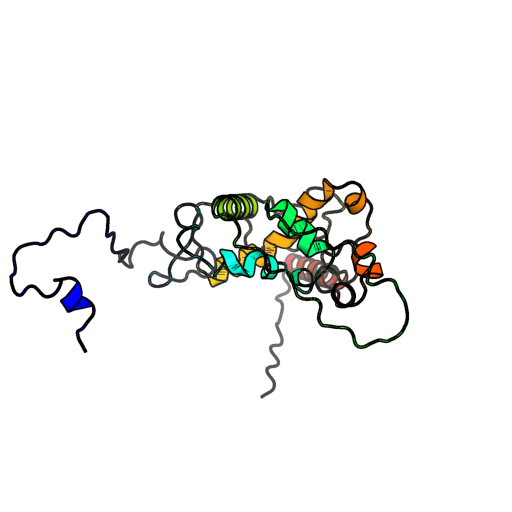 -10.915 1.00 51.09 101 TYR A CA 1
ATOM 803 C C . TYR A 1 101 ? 29.475 1.903 -11.160 1.00 51.09 101 TYR A C 1
ATOM 805 O O . TYR A 1 101 ? 29.888 1.592 -12.277 1.00 51.09 101 TYR A O 1
ATOM 813 N N . SER A 1 102 ? 30.333 2.100 -10.151 1.00 44.44 102 SER A N 1
ATOM 814 C CA . SER A 1 102 ? 31.774 1.878 -10.316 1.00 44.44 102 SER A CA 1
ATOM 815 C C . SER A 1 102 ? 32.129 0.414 -10.035 1.00 44.44 102 SER A C 1
ATOM 817 O O . SER A 1 102 ? 32.053 -0.087 -8.915 1.00 44.44 102 SER A O 1
ATOM 819 N N . GLY A 1 103 ? 32.465 -0.293 -11.113 1.00 48.66 103 GLY A N 1
ATOM 820 C CA . GLY A 1 103 ? 32.715 -1.727 -11.137 1.00 48.66 103 GLY A CA 1
ATOM 821 C C . GLY A 1 103 ? 33.793 -2.252 -10.180 1.00 48.66 103 GLY A C 1
ATOM 822 O O . GLY A 1 103 ? 34.625 -1.528 -9.638 1.00 48.66 103 GLY A O 1
ATOM 823 N N . ARG A 1 104 ? 33.798 -3.589 -10.097 1.00 50.06 104 ARG A N 1
ATOM 824 C CA . ARG A 1 104 ? 34.668 -4.500 -9.326 1.00 50.06 104 ARG A CA 1
ATOM 825 C C . ARG A 1 104 ? 34.259 -4.733 -7.873 1.00 50.06 104 ARG A C 1
ATOM 827 O O . ARG A 1 104 ? 34.606 -3.968 -6.983 1.00 50.06 104 ARG A O 1
ATOM 834 N N . HIS A 1 105 ? 33.619 -5.890 -7.669 1.00 52.34 105 HIS A N 1
ATOM 835 C CA . HIS A 1 105 ? 33.723 -6.823 -6.533 1.00 52.34 105 HIS A CA 1
ATOM 836 C C . HIS A 1 105 ? 34.574 -6.381 -5.322 1.00 52.34 105 HIS A C 1
ATOM 838 O O . HIS A 1 105 ? 35.545 -7.037 -4.947 1.00 52.34 105 HIS A O 1
ATOM 844 N N . LYS A 1 106 ? 34.188 -5.305 -4.639 1.00 51.16 106 LYS A N 1
ATOM 845 C CA . LYS A 1 106 ? 34.632 -5.013 -3.277 1.00 51.16 106 LYS A CA 1
ATOM 846 C C . LYS A 1 106 ? 33.408 -5.138 -2.390 1.00 51.16 106 LYS A C 1
ATOM 848 O O . LYS A 1 106 ? 32.393 -4.509 -2.663 1.00 51.16 106 LYS A O 1
ATOM 853 N N . LYS A 1 107 ? 33.515 -6.032 -1.398 1.00 52.06 107 LYS A N 1
ATOM 854 C CA . LYS A 1 107 ? 32.531 -6.363 -0.353 1.00 52.06 107 LYS A CA 1
ATOM 855 C C . LYS A 1 107 ? 31.439 -5.293 -0.242 1.00 52.06 107 LYS A C 1
ATOM 857 O O . LYS A 1 107 ? 31.729 -4.195 0.234 1.00 52.06 107 LYS A O 1
ATOM 862 N N . LYS A 1 108 ? 30.221 -5.614 -0.710 1.00 50.66 108 LYS A N 1
ATOM 863 C CA . LYS A 1 108 ? 29.043 -4.744 -0.596 1.00 50.66 108 LYS A CA 1
ATOM 864 C C . LYS A 1 108 ? 28.938 -4.329 0.872 1.00 50.66 108 LYS A C 1
ATOM 866 O O . LYS A 1 108 ? 28.644 -5.162 1.726 1.00 50.66 108 LYS A O 1
ATOM 871 N N . ARG A 1 109 ? 29.266 -3.074 1.192 1.00 49.25 109 ARG A N 1
ATOM 872 C CA . ARG A 1 109 ? 28.939 -2.537 2.514 1.00 49.25 109 ARG A CA 1
ATOM 873 C C . ARG A 1 109 ? 27.413 -2.525 2.591 1.00 49.25 109 ARG A C 1
ATOM 875 O O . ARG A 1 109 ? 26.804 -2.110 1.604 1.00 49.25 109 ARG A O 1
ATOM 882 N N . PRO A 1 110 ? 26.804 -2.992 3.694 1.00 50.56 110 PRO A N 1
ATOM 883 C CA . PRO A 1 110 ? 25.364 -2.895 3.850 1.00 50.56 110 PRO A CA 1
ATOM 884 C C . PRO A 1 110 ? 24.983 -1.432 3.639 1.00 50.56 110 PRO A C 1
ATOM 886 O O . PRO A 1 110 ? 25.562 -0.536 4.265 1.00 50.56 110 PRO A O 1
ATOM 889 N N . VAL A 1 111 ? 24.087 -1.197 2.681 1.00 52.78 111 VAL A N 1
ATOM 890 C CA . VAL A 1 111 ? 23.490 0.118 2.477 1.00 52.78 111 VAL A CA 1
ATOM 891 C C . VAL A 1 111 ? 22.864 0.465 3.818 1.00 52.78 111 VAL A C 1
ATOM 893 O O . VAL A 1 111 ? 21.998 -0.260 4.300 1.00 52.78 111 VAL A O 1
ATOM 896 N N . ARG A 1 112 ? 23.368 1.507 4.488 1.00 52.97 112 ARG A N 1
ATOM 897 C CA . ARG A 1 112 ? 22.707 2.003 5.694 1.00 52.97 112 ARG A CA 1
ATOM 898 C C . ARG A 1 112 ? 21.345 2.494 5.233 1.00 52.97 112 ARG A C 1
ATOM 900 O O . ARG A 1 112 ? 21.273 3.520 4.562 1.00 52.97 112 ARG A O 1
ATOM 907 N N . HIS A 1 113 ? 20.306 1.718 5.524 1.00 56.03 113 HIS A N 1
ATOM 908 C CA . HIS A 1 113 ? 18.934 2.127 5.289 1.00 56.03 113 HIS A CA 1
ATOM 909 C C . HIS A 1 113 ? 18.740 3.444 6.033 1.00 56.03 113 HIS A C 1
ATOM 911 O O . HIS A 1 113 ? 18.893 3.505 7.253 1.00 56.03 113 HIS A O 1
ATOM 917 N N . TYR A 1 114 ? 18.514 4.518 5.280 1.00 58.50 114 TYR A N 1
ATOM 918 C CA . TYR A 1 114 ? 18.093 5.774 5.870 1.00 58.50 114 TYR A CA 1
ATOM 919 C C . TYR A 1 114 ? 16.744 5.504 6.537 1.00 58.50 114 TYR A C 1
ATOM 921 O O . TYR A 1 114 ? 15.784 5.130 5.861 1.00 58.50 114 TYR A O 1
ATOM 929 N N . VAL A 1 115 ? 16.713 5.612 7.862 1.00 59.22 115 VAL A N 1
ATOM 930 C CA . VAL A 1 115 ? 15.487 5.588 8.653 1.00 59.22 115 VAL A CA 1
ATOM 931 C C . VAL A 1 115 ? 15.124 7.054 8.854 1.00 59.22 115 VAL A C 1
ATOM 933 O O . VAL A 1 115 ? 15.853 7.744 9.570 1.00 59.22 115 VAL A O 1
ATOM 936 N N . PRO A 1 116 ? 14.089 7.570 8.172 1.00 59.22 116 PRO A N 1
ATOM 937 C CA . PRO A 1 116 ? 13.640 8.931 8.397 1.00 59.22 116 PRO A CA 1
ATOM 938 C C . PRO A 1 116 ? 13.286 9.136 9.866 1.00 59.22 116 PRO A C 1
ATOM 940 O O . PRO A 1 116 ? 12.751 8.239 10.523 1.00 59.22 116 PRO A O 1
ATOM 943 N N . THR A 1 117 ? 13.551 10.341 10.361 1.00 58.31 117 THR A N 1
ATOM 944 C CA . THR A 1 117 ? 12.913 10.848 11.575 1.00 58.31 117 THR A CA 1
ATOM 945 C C . THR A 1 117 ? 11.397 10.802 11.352 1.00 58.31 117 THR A C 1
ATOM 947 O O . THR A 1 117 ? 10.940 11.079 10.246 1.00 58.31 117 THR A O 1
ATOM 950 N N . SER A 1 118 ? 10.656 10.365 12.368 1.00 66.44 118 SER A N 1
ATOM 951 C CA . SER A 1 118 ? 9.222 10.031 12.355 1.00 66.44 118 SER A CA 1
ATOM 952 C C . SER A 1 118 ? 8.349 10.804 11.356 1.00 66.44 118 SER A C 1
ATOM 954 O O . SER A 1 118 ? 8.453 12.027 11.243 1.00 66.44 118 SER A O 1
ATOM 956 N N . ILE A 1 119 ? 7.419 10.105 10.695 1.00 67.50 119 ILE A N 1
ATOM 957 C CA . ILE A 1 119 ? 6.389 10.751 9.864 1.00 67.50 119 ILE A CA 1
ATOM 958 C C . ILE A 1 119 ? 5.543 11.700 10.721 1.00 67.50 119 ILE A C 1
ATOM 960 O O . ILE A 1 119 ? 5.093 11.276 11.785 1.00 67.50 119 ILE A O 1
ATOM 964 N N . PRO A 1 120 ? 5.281 12.942 10.268 1.00 74.06 120 PRO A N 1
ATOM 965 C CA . PRO A 1 120 ? 4.349 13.831 10.952 1.00 74.06 120 PRO A CA 1
ATOM 966 C C . PRO A 1 120 ? 2.968 13.183 11.108 1.00 74.06 120 PRO A C 1
ATOM 968 O O . PRO A 1 120 ? 2.410 12.680 10.132 1.00 74.06 120 PRO A O 1
ATOM 971 N N . ASP A 1 121 ? 2.373 13.257 12.299 1.00 72.56 121 ASP A N 1
ATOM 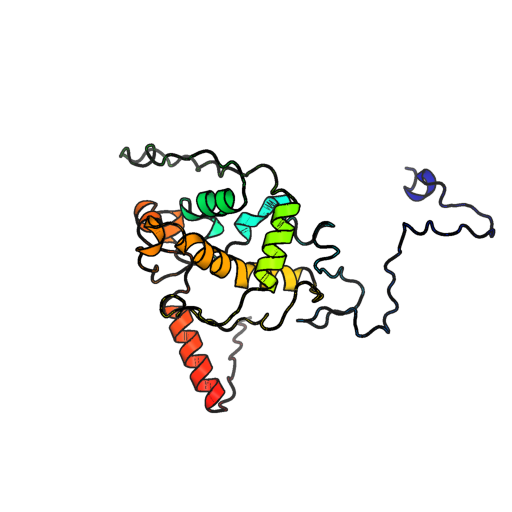972 C CA . ASP A 1 121 ? 1.065 12.639 12.583 1.00 72.56 121 ASP A CA 1
ATOM 973 C C . ASP A 1 121 ? -0.043 13.086 11.621 1.00 72.56 121 ASP A C 1
ATOM 975 O O . ASP A 1 121 ? -0.914 12.297 11.247 1.00 72.56 121 ASP A O 1
ATOM 979 N N . SER A 1 122 ? 0.022 14.336 11.152 1.00 77.06 122 SER A N 1
ATOM 980 C CA . SER A 1 122 ? -0.891 14.875 10.139 1.00 77.06 122 SER A CA 1
ATOM 981 C C . SER A 1 122 ? -0.900 14.048 8.853 1.00 77.06 122 SER A C 1
ATOM 983 O O . SER A 1 122 ? -1.950 13.869 8.239 1.00 77.06 122 SER A O 1
ATOM 985 N N . ASN A 1 123 ? 0.254 13.508 8.459 1.00 82.25 123 ASN A N 1
ATOM 986 C CA . ASN A 1 123 ? 0.401 12.751 7.222 1.00 82.25 123 ASN A CA 1
ATOM 987 C C . ASN A 1 123 ? -0.126 11.327 7.398 1.00 82.25 123 ASN A C 1
ATOM 989 O O . ASN A 1 123 ? -0.721 10.791 6.471 1.00 82.25 123 ASN A O 1
ATOM 993 N N . ILE A 1 124 ? 0.014 10.736 8.589 1.00 82.38 124 ILE A N 1
ATOM 994 C CA . ILE A 1 124 ? -0.561 9.418 8.900 1.00 82.38 124 ILE A CA 1
ATOM 995 C C . ILE A 1 124 ? -2.084 9.468 8.791 1.00 82.38 124 ILE A C 1
ATOM 997 O O . ILE A 1 124 ? -2.667 8.633 8.102 1.00 82.38 124 ILE A O 1
ATOM 1001 N N . LYS A 1 125 ? -2.724 10.468 9.414 1.00 86.31 125 LYS A N 1
ATOM 1002 C CA . LYS A 1 125 ? -4.180 10.649 9.318 1.00 86.31 125 LYS A CA 1
ATOM 1003 C C . LYS A 1 125 ? -4.630 10.818 7.876 1.00 86.31 125 LYS A C 1
ATOM 1005 O O . LYS A 1 125 ? -5.555 10.139 7.451 1.00 86.31 125 LYS A O 1
ATOM 1010 N N . LEU A 1 126 ? -3.941 11.678 7.124 1.00 88.31 126 LEU A N 1
ATOM 1011 C CA . LEU A 1 126 ? -4.255 11.910 5.719 1.00 88.31 126 LEU A CA 1
ATOM 1012 C C . LEU A 1 126 ? -4.159 10.617 4.902 1.00 88.31 126 LEU A C 1
ATOM 1014 O O . LEU A 1 126 ? -5.083 10.307 4.161 1.00 88.31 126 LEU A O 1
ATOM 1018 N N . ILE A 1 127 ? -3.082 9.841 5.065 1.00 88.50 127 ILE A N 1
ATOM 1019 C CA . ILE A 1 127 ? -2.911 8.566 4.360 1.00 88.50 127 ILE A CA 1
ATOM 1020 C C . ILE A 1 127 ? -4.028 7.604 4.746 1.00 88.50 127 ILE A C 1
ATOM 1022 O O . ILE A 1 127 ? -4.669 7.065 3.859 1.00 88.50 127 ILE A O 1
ATOM 1026 N N . LEU A 1 128 ? -4.293 7.390 6.036 1.00 91.12 128 LEU A N 1
ATOM 1027 C CA . LEU A 1 128 ? -5.329 6.452 6.477 1.00 91.12 128 LEU A CA 1
ATOM 1028 C C . LEU A 1 128 ? -6.724 6.867 5.988 1.00 91.12 128 LEU A C 1
ATOM 1030 O O . LEU A 1 128 ? -7.469 6.006 5.523 1.00 91.12 128 LEU A O 1
ATOM 1034 N N . SER A 1 129 ? -7.046 8.165 5.996 1.00 92.81 129 SER A N 1
ATOM 1035 C CA . SER A 1 129 ? -8.265 8.697 5.378 1.00 92.81 129 SER A CA 1
ATOM 1036 C C . SER A 1 129 ? -8.305 8.407 3.880 1.00 92.81 129 SER A C 1
ATOM 1038 O O . SER A 1 129 ? -9.307 7.893 3.389 1.00 92.81 129 SER A O 1
ATOM 1040 N N . GLU A 1 130 ? -7.219 8.691 3.153 1.00 93.25 130 GLU A N 1
ATOM 1041 C CA . GLU A 1 130 ? -7.131 8.409 1.719 1.00 93.25 130 GLU A CA 1
ATOM 1042 C C . GLU A 1 130 ? -7.283 6.909 1.444 1.00 93.25 130 GLU A C 1
ATOM 1044 O O . GLU A 1 130 ? -8.033 6.557 0.542 1.00 93.25 130 GLU A O 1
ATOM 1049 N N . LEU A 1 131 ? -6.649 6.032 2.234 1.00 93.06 131 LEU A N 1
ATOM 1050 C CA . LEU A 1 131 ? -6.768 4.576 2.122 1.00 93.06 131 LEU A CA 1
ATOM 1051 C C . LEU A 1 131 ? -8.198 4.103 2.378 1.00 93.06 131 LEU A C 1
ATOM 1053 O O . LEU A 1 131 ? -8.672 3.244 1.643 1.00 93.06 131 LEU A O 1
ATOM 1057 N N . CYS A 1 132 ? -8.902 4.645 3.375 1.00 93.12 132 CYS A N 1
ATOM 1058 C CA . CYS A 1 132 ? -10.307 4.307 3.619 1.00 93.12 132 CYS A CA 1
ATOM 1059 C C . CYS A 1 132 ? -11.196 4.754 2.450 1.00 93.12 132 CYS A C 1
ATOM 1061 O O . CYS A 1 132 ? -12.024 3.978 1.988 1.00 93.12 132 CYS A O 1
ATOM 1063 N N . ALA A 1 133 ? -10.958 5.955 1.916 1.00 92.25 133 ALA A N 1
ATOM 1064 C CA . ALA A 1 133 ? -11.704 6.530 0.797 1.00 92.25 133 ALA A CA 1
ATOM 1065 C C . ALA A 1 133 ? -11.286 6.000 -0.589 1.00 92.25 133 ALA A C 1
ATOM 1067 O O . ALA A 1 133 ? -11.816 6.456 -1.606 1.00 92.25 133 ALA A O 1
ATOM 1068 N N . MET A 1 134 ? -10.316 5.083 -0.669 1.00 88.69 134 MET A N 1
ATOM 1069 C CA . MET A 1 134 ? -9.894 4.523 -1.948 1.00 88.69 134 MET A CA 1
ATOM 1070 C C . MET A 1 134 ? -11.032 3.736 -2.586 1.00 88.69 134 MET A C 1
ATOM 1072 O O . MET A 1 134 ? -11.436 2.699 -2.070 1.00 88.69 134 MET A O 1
ATOM 1076 N N . ASP A 1 135 ? -11.448 4.177 -3.772 1.00 81.75 135 ASP A N 1
ATOM 1077 C CA . ASP A 1 135 ? -12.245 3.346 -4.664 1.00 81.75 135 ASP A CA 1
ATOM 1078 C C . ASP A 1 135 ? -11.428 2.105 -5.040 1.00 81.75 135 ASP A C 1
ATOM 1080 O O . ASP A 1 135 ? -10.305 2.216 -5.554 1.00 81.75 135 ASP A O 1
ATOM 1084 N N . THR A 1 136 ? -11.964 0.936 -4.715 1.00 72.38 136 THR A N 1
ATOM 1085 C CA . THR A 1 136 ? -11.354 -0.371 -4.965 1.00 72.38 136 THR A CA 1
ATOM 1086 C C . THR A 1 136 ? -11.529 -0.791 -6.422 1.00 72.38 136 THR A C 1
ATOM 1088 O O . THR A 1 136 ? -10.794 -1.659 -6.895 1.00 72.38 136 THR A O 1
ATOM 1091 N N . CYS A 1 137 ? -12.417 -0.119 -7.163 1.00 69.06 137 CYS A N 1
ATOM 1092 C CA . CYS A 1 137 ? -12.603 -0.342 -8.583 1.00 69.06 137 CYS A CA 1
ATOM 1093 C C . CYS A 1 137 ? -11.389 0.138 -9.403 1.00 69.06 137 CYS A C 1
ATOM 1095 O O . CYS A 1 137 ? -10.730 1.134 -9.063 1.00 69.06 137 CYS A O 1
ATOM 1097 N N . PRO A 1 138 ? -11.093 -0.540 -10.525 1.00 66.00 138 PRO A N 1
ATOM 1098 C CA . PRO A 1 138 ? -10.125 -0.051 -11.500 1.00 66.00 138 PRO A CA 1
ATOM 1099 C C . PRO A 1 138 ? -10.522 1.320 -12.034 1.00 66.00 138 PRO A C 1
ATOM 1101 O O . PRO A 1 138 ? -11.627 1.495 -12.542 1.00 66.00 138 PRO A O 1
ATOM 1104 N N . GLN A 1 139 ? -9.593 2.278 -12.011 1.00 65.31 139 GLN A N 1
ATOM 1105 C CA . GLN A 1 139 ? -9.822 3.596 -12.610 1.00 65.31 139 GLN A CA 1
ATOM 1106 C C . GLN A 1 139 ? -9.396 3.640 -14.086 1.00 65.31 139 GLN A C 1
ATOM 1108 O O . GLN A 1 139 ? -9.750 4.571 -14.806 1.00 65.31 139 GLN A O 1
ATOM 1113 N N . ASN A 1 140 ? -8.618 2.661 -14.561 1.00 63.97 140 ASN A N 1
ATOM 1114 C CA . ASN A 1 140 ? -8.179 2.542 -15.954 1.00 63.97 140 ASN A CA 1
ATOM 1115 C C . ASN A 1 140 ? -7.691 1.116 -16.280 1.00 63.97 140 ASN A C 1
ATOM 1117 O O . ASN A 1 140 ? -7.457 0.304 -15.393 1.00 63.97 140 ASN A O 1
ATOM 1121 N N . ALA A 1 141 ? -7.478 0.819 -17.567 1.00 59.31 141 ALA A N 1
ATOM 1122 C CA . ALA A 1 141 ? -7.000 -0.490 -18.031 1.00 59.31 141 ALA A CA 1
ATOM 1123 C C . ALA A 1 141 ? -5.601 -0.875 -17.502 1.00 59.31 141 ALA A C 1
ATOM 1125 O O . ALA A 1 141 ? -5.281 -2.057 -17.412 1.00 59.31 141 ALA A O 1
ATOM 1126 N N . GLN A 1 142 ? -4.768 0.106 -17.131 1.00 57.78 142 GLN A N 1
ATOM 1127 C CA . GLN A 1 142 ? -3.483 -0.149 -16.465 1.00 57.78 142 GLN A CA 1
ATOM 1128 C C . GLN A 1 142 ? -3.646 -0.469 -14.973 1.00 57.78 142 GLN A C 1
ATOM 1130 O O . GLN A 1 142 ? -2.737 -1.043 -14.384 1.00 57.78 142 GLN A O 1
ATOM 1135 N N . ASP A 1 143 ? -4.798 -0.148 -14.380 1.00 60.19 143 ASP A N 1
ATOM 1136 C CA . ASP A 1 143 ? -5.221 -0.634 -13.067 1.00 60.19 143 ASP A CA 1
ATOM 1137 C C . ASP A 1 143 ? -5.834 -2.040 -13.166 1.00 60.19 143 ASP A C 1
ATOM 1139 O O . ASP A 1 143 ? -6.463 -2.485 -12.217 1.00 60.19 143 ASP A O 1
ATOM 1143 N N . GLY A 1 144 ? -5.643 -2.775 -14.274 1.00 51.28 144 GLY A N 1
ATOM 1144 C CA . GLY A 1 144 ? -6.045 -4.182 -14.464 1.00 51.28 144 GLY A CA 1
ATOM 1145 C C . GLY A 1 144 ? -5.441 -5.186 -13.463 1.00 51.28 144 GLY A C 1
ATOM 1146 O O . GLY A 1 144 ? -5.502 -6.391 -13.672 1.00 51.28 144 GLY A O 1
ATOM 1147 N N . ASP A 1 145 ? -4.866 -4.690 -12.373 1.00 61.62 145 ASP A N 1
ATOM 1148 C CA . ASP A 1 145 ? -4.333 -5.388 -11.210 1.00 61.62 145 ASP A CA 1
ATOM 1149 C C . ASP A 1 145 ? -5.411 -5.489 -10.103 1.00 61.62 145 ASP A C 1
ATOM 1151 O O . ASP A 1 145 ? -5.120 -5.342 -8.910 1.00 61.62 145 ASP A O 1
ATOM 1155 N N . ASN A 1 146 ? -6.678 -5.682 -10.494 1.00 63.84 146 ASN A N 1
ATOM 1156 C CA . ASN A 1 146 ? -7.836 -5.673 -9.591 1.00 63.84 146 ASN A CA 1
ATOM 1157 C C . ASN A 1 146 ? -7.965 -6.993 -8.853 1.00 63.84 146 ASN A C 1
ATOM 1159 O O . ASN A 1 146 ? -8.842 -7.807 -9.128 1.00 63.84 146 ASN A O 1
ATOM 1163 N N . LEU A 1 147 ? -7.085 -7.194 -7.884 1.00 75.19 147 LEU A N 1
ATOM 1164 C CA . LEU A 1 147 ? -7.396 -8.146 -6.836 1.00 75.19 147 LEU A CA 1
ATOM 1165 C C . LEU A 1 147 ? -8.559 -7.585 -6.007 1.00 75.19 147 LEU A C 1
ATOM 1167 O O . LEU A 1 147 ? -8.502 -6.397 -5.659 1.00 75.19 147 LEU A O 1
ATOM 1171 N N . PRO A 1 148 ? -9.561 -8.410 -5.654 1.00 79.69 148 PRO A N 1
ATOM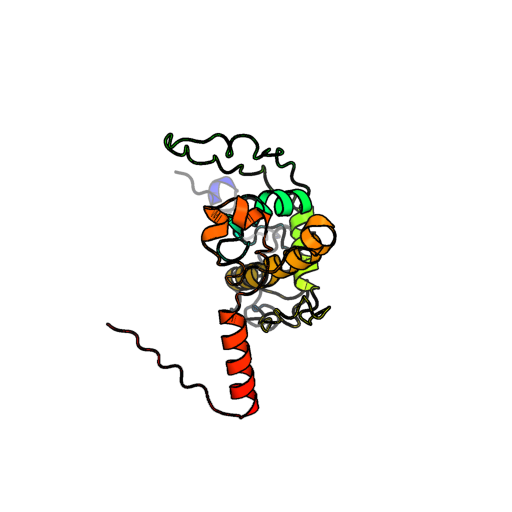 1172 C CA . PRO A 1 148 ? -10.610 -8.020 -4.729 1.00 79.69 148 PRO A CA 1
ATOM 1173 C C . PRO A 1 148 ? -10.014 -7.369 -3.484 1.00 79.69 148 PRO A C 1
ATOM 1175 O O . PRO A 1 148 ? -8.971 -7.788 -2.965 1.00 79.69 148 PRO A O 1
ATOM 1178 N N . ASP A 1 149 ? -10.656 -6.311 -3.010 1.00 86.81 149 ASP A N 1
ATOM 1179 C CA . ASP A 1 149 ? -10.291 -5.717 -1.740 1.00 86.81 149 ASP A CA 1
ATOM 1180 C C . ASP A 1 149 ? -11.194 -6.266 -0.641 1.00 86.81 149 ASP A C 1
ATOM 1182 O O . ASP A 1 149 ? -12.387 -5.989 -0.586 1.00 86.81 149 ASP A O 1
ATOM 1186 N N . VAL A 1 150 ? -10.610 -7.033 0.274 1.00 89.19 150 VAL A N 1
ATOM 1187 C CA . VAL A 1 150 ? -11.331 -7.594 1.423 1.00 89.19 150 VAL A CA 1
ATOM 1188 C C . VAL A 1 150 ? -11.811 -6.524 2.415 1.00 89.19 150 VAL A C 1
ATOM 1190 O O . VAL A 1 150 ? -12.576 -6.839 3.330 1.00 89.19 150 VAL A O 1
ATOM 1193 N N . PHE A 1 151 ? -11.358 -5.281 2.245 1.00 92.00 151 PHE A N 1
ATOM 1194 C CA . PHE A 1 151 ? -11.798 -4.106 2.989 1.00 92.00 151 PHE A CA 1
ATOM 1195 C C . PHE A 1 151 ? -12.752 -3.215 2.185 1.00 92.00 151 PHE A C 1
ATOM 1197 O O . PHE A 1 151 ? -12.971 -2.067 2.561 1.00 92.00 151 PHE A O 1
ATOM 1204 N N . ASP A 1 152 ? -13.310 -3.686 1.070 1.00 89.62 152 ASP A N 1
ATOM 1205 C CA . ASP A 1 152 ? -14.297 -2.907 0.323 1.00 89.62 152 ASP A CA 1
ATOM 1206 C C . ASP A 1 152 ? -15.461 -2.432 1.217 1.00 89.62 152 ASP A C 1
ATOM 1208 O O . ASP A 1 152 ? -15.918 -3.149 2.110 1.00 89.62 152 ASP A O 1
ATOM 1212 N N . GLY A 1 153 ? -15.889 -1.184 1.015 1.00 89.56 153 GLY A N 1
ATOM 1213 C CA . GLY A 1 153 ? -16.949 -0.547 1.803 1.00 89.56 153 GLY A CA 1
ATOM 1214 C C . GLY A 1 153 ? -16.547 0.032 3.168 1.00 89.56 153 GLY A C 1
ATOM 1215 O O . GLY A 1 153 ? -17.401 0.636 3.817 1.00 89.56 153 GLY A O 1
ATOM 1216 N N . ILE A 1 154 ? -15.290 -0.095 3.619 1.00 92.81 154 ILE A N 1
ATOM 1217 C CA . ILE A 1 154 ? -14.855 0.612 4.838 1.00 92.81 154 ILE A CA 1
ATOM 1218 C C . ILE A 1 154 ? -14.804 2.130 4.627 1.00 92.81 154 ILE A C 1
ATOM 1220 O O . ILE A 1 154 ? -14.457 2.622 3.554 1.00 92.81 154 ILE A O 1
ATOM 1224 N N . THR A 1 155 ? -15.071 2.867 5.698 1.00 93.62 155 THR A N 1
ATOM 1225 C CA . THR A 1 155 ? -14.920 4.324 5.795 1.00 93.62 155 THR A CA 1
ATOM 1226 C C . THR A 1 155 ? -13.912 4.687 6.885 1.00 93.62 155 THR A C 1
ATOM 1228 O O . THR A 1 155 ? -13.459 3.833 7.646 1.00 93.62 155 THR A O 1
ATOM 1231 N N . ASP A 1 156 ? -13.564 5.966 6.989 1.00 92.88 156 ASP A N 1
ATOM 1232 C CA . ASP A 1 156 ? -12.715 6.501 8.058 1.00 92.88 156 ASP A CA 1
ATOM 1233 C C . ASP A 1 156 ? -13.360 6.390 9.459 1.00 92.88 156 ASP A C 1
ATOM 1235 O O . ASP A 1 156 ? -12.656 6.337 10.468 1.00 92.88 156 ASP A O 1
ATOM 1239 N N . ASP A 1 157 ? -14.688 6.275 9.515 1.00 91.69 157 ASP A N 1
ATOM 1240 C CA . ASP A 1 157 ? -15.470 6.019 10.729 1.00 91.69 157 ASP A CA 1
ATOM 1241 C C . ASP A 1 157 ? -15.556 4.521 11.102 1.00 91.69 157 ASP A C 1
ATOM 1243 O O . ASP A 1 157 ? -16.021 4.173 12.189 1.00 91.69 157 ASP A O 1
ATOM 1247 N N . THR A 1 158 ? -15.093 3.614 10.233 1.00 91.75 158 THR A N 1
ATOM 1248 C CA . THR A 1 158 ? -15.154 2.164 10.479 1.00 91.75 158 THR A CA 1
ATOM 1249 C C . THR A 1 158 ? -14.148 1.733 11.544 1.00 91.75 158 THR A C 1
ATOM 1251 O O . THR A 1 158 ? -12.948 1.968 11.421 1.00 91.75 158 THR A O 1
ATOM 1254 N N . LEU A 1 159 ? -14.627 1.025 12.571 1.00 91.25 159 LEU A N 1
ATOM 1255 C CA . LEU A 1 159 ? -13.780 0.496 13.638 1.00 91.25 159 LEU A CA 1
ATOM 1256 C C . LEU A 1 159 ? -13.034 -0.764 13.187 1.00 91.25 159 LEU A C 1
ATOM 1258 O O . LEU A 1 159 ? -13.636 -1.797 12.882 1.00 91.25 159 LEU A O 1
ATOM 1262 N N . LEU A 1 160 ? -11.706 -0.709 13.219 1.00 90.69 160 LEU A N 1
ATOM 1263 C CA . LEU A 1 160 ? -10.831 -1.858 12.976 1.00 90.69 160 LEU A CA 1
ATOM 1264 C C . LEU A 1 160 ? -10.015 -2.175 14.227 1.00 90.69 160 LEU A C 1
ATOM 1266 O O . LEU A 1 160 ? -9.687 -1.274 14.985 1.00 90.69 160 LEU A O 1
ATOM 1270 N N . CYS A 1 161 ? -9.669 -3.445 14.449 1.00 89.12 161 CYS A N 1
ATOM 1271 C CA . CYS A 1 161 ? -8.609 -3.816 15.393 1.00 89.12 161 CYS A CA 1
ATOM 1272 C C . CYS A 1 161 ? -7.223 -3.696 14.728 1.00 89.12 161 CYS A C 1
ATOM 1274 O O . CYS A 1 161 ? -7.140 -3.547 13.512 1.00 89.12 161 CYS A O 1
ATOM 1276 N N . GLU A 1 162 ? -6.137 -3.832 15.492 1.00 86.62 162 GLU A N 1
ATOM 1277 C CA . GLU A 1 162 ? -4.759 -3.552 15.057 1.00 86.62 162 GLU A CA 1
ATOM 1278 C C . GLU A 1 162 ? -4.375 -4.440 13.886 1.00 86.62 162 GLU A C 1
ATOM 1280 O O . GLU A 1 162 ? -3.904 -3.973 12.854 1.00 86.62 162 GLU A O 1
ATOM 1285 N N . ALA A 1 163 ? -4.668 -5.734 14.021 1.00 87.62 163 ALA A N 1
ATOM 1286 C CA . ALA A 1 163 ? -4.401 -6.716 12.987 1.00 87.62 163 ALA A CA 1
ATOM 1287 C C . ALA A 1 163 ? -5.173 -6.406 11.694 1.00 87.62 163 ALA A C 1
ATOM 1289 O O . ALA A 1 163 ? -4.605 -6.490 10.607 1.00 87.62 163 ALA A O 1
ATOM 1290 N N . CYS A 1 164 ? -6.450 -6.022 11.795 1.00 91.12 164 CYS A N 1
ATOM 1291 C CA . CYS A 1 164 ? -7.265 -5.695 10.622 1.00 91.12 164 CYS A CA 1
ATOM 1292 C C . CYS A 1 164 ? -6.857 -4.356 9.999 1.00 91.12 164 CYS A C 1
ATOM 1294 O O . CYS A 1 164 ? -6.833 -4.243 8.779 1.00 91.12 164 CYS A O 1
ATOM 1296 N N . LEU A 1 165 ? -6.483 -3.369 10.814 1.00 90.75 165 LEU A N 1
ATOM 1297 C CA . LEU A 1 165 ? -5.934 -2.100 10.352 1.00 90.75 165 LEU A CA 1
ATOM 1298 C C . LEU A 1 165 ? -4.612 -2.322 9.608 1.00 90.75 165 LEU A C 1
ATOM 1300 O O . LEU A 1 165 ? -4.447 -1.819 8.502 1.00 90.75 165 LEU A O 1
ATOM 1304 N N . GLY A 1 166 ? -3.703 -3.129 10.161 1.00 88.06 166 GLY A N 1
ATOM 1305 C CA . GLY A 1 166 ? -2.451 -3.500 9.502 1.00 88.06 166 GLY A CA 1
ATOM 1306 C C . GLY A 1 166 ? -2.686 -4.206 8.165 1.00 88.06 166 GLY A C 1
ATOM 1307 O O . GLY A 1 166 ? -2.092 -3.828 7.158 1.00 88.06 166 GLY A O 1
ATOM 1308 N N . GLN A 1 167 ? -3.610 -5.171 8.118 1.00 90.19 167 GLN A N 1
ATOM 1309 C CA . GLN A 1 167 ? -4.000 -5.835 6.868 1.00 90.19 167 GLN A CA 1
ATOM 1310 C C . GLN A 1 167 ? -4.592 -4.855 5.847 1.00 90.19 167 GLN A C 1
ATOM 1312 O O . GLN A 1 167 ? -4.216 -4.908 4.675 1.00 90.19 167 GLN A O 1
ATOM 1317 N N . MET A 1 168 ? -5.467 -3.941 6.279 1.00 92.31 168 MET A N 1
ATOM 1318 C CA . MET A 1 168 ? -6.045 -2.908 5.419 1.00 92.31 168 MET A CA 1
ATOM 1319 C C . MET A 1 168 ? -4.945 -2.042 4.814 1.00 92.31 168 MET A C 1
ATOM 1321 O O . MET A 1 168 ? -4.848 -1.937 3.590 1.00 92.31 168 MET A O 1
ATOM 1325 N N . VAL A 1 169 ? -4.051 -1.520 5.655 1.00 91.12 169 VAL A N 1
ATOM 1326 C CA . VAL A 1 169 ? -2.926 -0.695 5.218 1.00 91.12 169 VAL A CA 1
ATOM 1327 C C . VAL A 1 169 ? -2.050 -1.461 4.229 1.00 91.12 169 VAL A C 1
ATOM 1329 O O . VAL A 1 169 ? -1.835 -0.977 3.122 1.00 91.12 169 VAL A O 1
ATOM 1332 N N . THR A 1 170 ? -1.597 -2.675 4.549 1.00 87.94 170 THR A N 1
ATOM 1333 C CA . THR A 1 170 ? -0.759 -3.469 3.634 1.00 87.94 170 THR A CA 1
ATOM 1334 C C . THR A 1 170 ? -1.472 -3.790 2.317 1.00 87.94 170 THR A C 1
ATOM 1336 O O . THR A 1 170 ? -0.831 -3.816 1.267 1.00 87.94 170 THR A O 1
ATOM 1339 N N . SER A 1 171 ? -2.790 -4.008 2.337 1.00 88.75 171 SER A N 1
ATOM 1340 C CA . SER A 1 171 ? -3.568 -4.318 1.131 1.00 88.75 171 SER A CA 1
ATOM 1341 C C . SER A 1 171 ? -3.776 -3.109 0.210 1.00 88.75 171 SER A C 1
ATOM 1343 O O . SER A 1 171 ? -3.764 -3.274 -1.011 1.00 88.75 171 SER A O 1
ATOM 1345 N N . ARG A 1 172 ? -3.919 -1.898 0.769 1.00 91.69 172 ARG A N 1
ATOM 1346 C CA . ARG A 1 172 ? -4.256 -0.678 0.018 1.00 91.69 172 ARG A CA 1
ATOM 1347 C C . ARG A 1 172 ? -3.069 0.234 -0.263 1.00 91.69 172 ARG A C 1
ATOM 1349 O O . ARG A 1 172 ? -3.048 0.890 -1.300 1.00 91.69 172 ARG A O 1
ATOM 1356 N N . LEU A 1 173 ? -2.059 0.268 0.605 1.00 91.12 173 LEU A N 1
ATOM 1357 C CA . LEU A 1 173 ? -0.973 1.249 0.530 1.00 91.12 173 LEU A CA 1
ATOM 1358 C C . LEU A 1 173 ? -0.150 1.144 -0.758 1.00 91.12 173 LEU A C 1
ATOM 1360 O O . LEU A 1 173 ? 0.221 2.163 -1.337 1.00 91.12 173 LEU A O 1
ATOM 1364 N N . TRP A 1 174 ? 0.115 -0.067 -1.251 1.00 90.56 174 TRP A N 1
ATOM 1365 C CA . TRP A 1 174 ? 0.836 -0.227 -2.518 1.00 90.56 174 TRP A CA 1
ATOM 1366 C C . TRP A 1 174 ? -0.008 0.240 -3.718 1.00 90.56 174 TRP A C 1
ATOM 1368 O O . TRP A 1 174 ? 0.545 0.842 -4.636 1.00 90.56 174 TRP A O 1
ATOM 1378 N N . ARG A 1 175 ? -1.338 0.037 -3.697 1.00 89.88 175 ARG A N 1
ATOM 1379 C CA . ARG A 1 175 ? -2.271 0.530 -4.733 1.00 89.88 175 ARG A CA 1
ATOM 1380 C C . ARG A 1 175 ? -2.341 2.050 -4.714 1.00 89.88 175 ARG A C 1
ATOM 1382 O O . ARG A 1 175 ? -2.270 2.700 -5.754 1.00 89.88 175 ARG A O 1
ATOM 1389 N N . TRP A 1 176 ? -2.451 2.612 -3.513 1.00 91.31 176 TRP A N 1
ATOM 1390 C CA . TRP A 1 176 ? -2.394 4.048 -3.280 1.00 91.31 176 TRP A CA 1
ATOM 1391 C C . TRP A 1 176 ? -1.115 4.638 -3.871 1.00 91.31 176 TRP A C 1
ATOM 1393 O O . TRP A 1 176 ? -1.163 5.590 -4.652 1.00 91.31 176 TRP A O 1
ATOM 1403 N N . TRP A 1 177 ? 0.025 4.011 -3.565 1.00 91.31 177 TRP A N 1
ATOM 1404 C CA . TRP A 1 177 ? 1.318 4.431 -4.083 1.00 91.31 177 TRP A CA 1
ATOM 1405 C C . TRP A 1 177 ? 1.380 4.328 -5.609 1.00 91.31 177 TRP A C 1
ATOM 1407 O O . TRP A 1 177 ? 1.782 5.292 -6.259 1.00 91.31 177 TRP A O 1
ATOM 1417 N N . ALA A 1 178 ? 0.901 3.223 -6.190 1.00 89.75 178 ALA A N 1
ATOM 1418 C CA . ALA A 1 178 ? 0.811 3.026 -7.636 1.00 89.75 178 ALA A CA 1
ATOM 1419 C C . ALA A 1 178 ? 0.012 4.144 -8.335 1.00 89.75 178 ALA A C 1
ATOM 1421 O O . ALA A 1 178 ? 0.426 4.640 -9.383 1.00 89.75 178 ALA A O 1
ATOM 1422 N N . ARG A 1 179 ? -1.097 4.601 -7.733 1.00 88.31 179 ARG A N 1
ATOM 1423 C CA . ARG A 1 179 ? -1.894 5.727 -8.249 1.00 88.31 179 ARG A CA 1
ATOM 1424 C C . ARG A 1 179 ? -1.153 7.056 -8.126 1.00 88.31 179 ARG A C 1
ATOM 1426 O O . ARG A 1 179 ? -1.076 7.800 -9.100 1.00 88.31 179 ARG A O 1
ATOM 1433 N N . LYS A 1 180 ? -0.562 7.350 -6.962 1.00 89.31 180 LYS A N 1
ATOM 1434 C CA . LYS A 1 180 ? 0.185 8.602 -6.741 1.00 89.31 180 LYS A CA 1
ATOM 1435 C C . LYS A 1 180 ? 1.382 8.715 -7.680 1.00 89.31 180 LYS A C 1
ATOM 1437 O O . LYS A 1 180 ? 1.633 9.794 -8.214 1.00 89.31 180 LYS A O 1
ATOM 1442 N N . LYS A 1 181 ? 2.097 7.615 -7.939 1.00 88.56 181 LYS A N 1
ATOM 1443 C CA . LYS A 1 181 ? 3.299 7.664 -8.776 1.00 88.56 181 LYS A CA 1
ATOM 1444 C C . LYS A 1 181 ? 3.024 7.893 -10.263 1.00 88.56 181 LYS A C 1
ATOM 1446 O O . LYS A 1 181 ? 3.920 8.361 -10.957 1.00 88.56 181 LYS A O 1
ATOM 1451 N N . LYS A 1 182 ? 1.798 7.662 -10.749 1.00 85.75 182 LYS A N 1
ATOM 1452 C CA . LYS A 1 182 ? 1.395 8.034 -12.120 1.00 85.75 182 LYS A CA 1
ATOM 1453 C C . LYS A 1 182 ? 1.497 9.543 -12.381 1.00 85.75 182 LYS A C 1
ATOM 1455 O O . LYS A 1 182 ? 1.598 9.948 -13.533 1.00 85.75 182 LYS A O 1
ATOM 1460 N N . ALA A 1 183 ? 1.524 10.370 -11.332 1.00 84.12 183 ALA A N 1
ATOM 1461 C CA . ALA A 1 183 ? 1.788 11.801 -11.457 1.00 84.12 183 ALA A CA 1
ATOM 1462 C C . ALA A 1 183 ? 3.245 12.129 -11.854 1.00 84.12 183 ALA A C 1
ATOM 1464 O O . ALA A 1 183 ? 3.517 13.258 -12.257 1.00 84.12 183 ALA A O 1
ATOM 1465 N N . PHE A 1 184 ? 4.179 11.170 -11.764 1.00 84.94 184 PHE A N 1
ATOM 1466 C CA . PHE A 1 184 ? 5.560 11.330 -12.226 1.00 84.94 184 PHE A CA 1
ATOM 1467 C C . PHE A 1 184 ? 5.692 10.820 -13.673 1.00 84.94 184 PHE A C 1
ATOM 1469 O O . PHE A 1 184 ? 5.498 9.622 -13.911 1.00 84.94 184 PHE A O 1
ATOM 1476 N N . PRO A 1 185 ? 6.038 11.682 -14.650 1.00 86.56 185 PRO A N 1
ATOM 1477 C CA . PRO A 1 185 ? 6.093 11.299 -16.063 1.00 86.56 185 PRO A CA 1
ATOM 1478 C C . PRO A 1 185 ? 6.998 10.096 -16.354 1.00 86.56 185 PRO A C 1
ATOM 1480 O O . PRO A 1 185 ? 6.660 9.250 -17.178 1.00 86.56 185 PRO A O 1
ATOM 1483 N N . GLU A 1 186 ? 8.132 9.986 -15.661 1.00 87.69 186 GLU A N 1
ATOM 1484 C CA . GLU A 1 186 ? 9.081 8.886 -15.836 1.00 87.69 186 GLU A CA 1
ATOM 1485 C C . GLU A 1 186 ? 8.583 7.546 -15.278 1.00 87.69 186 GLU A C 1
ATOM 1487 O O . GLU A 1 186 ? 9.080 6.495 -15.673 1.00 87.69 186 GLU A O 1
ATOM 1492 N N . GLU A 1 187 ? 7.617 7.568 -14.359 1.00 88.75 187 GLU A N 1
ATOM 1493 C CA . GLU A 1 187 ? 7.016 6.364 -13.785 1.00 88.75 187 GLU A CA 1
ATOM 1494 C C . GLU A 1 187 ? 5.807 5.899 -14.601 1.00 88.75 187 GLU A C 1
ATOM 1496 O O . GLU A 1 187 ? 5.590 4.697 -14.738 1.00 88.75 187 GLU A O 1
ATOM 1501 N N . ALA A 1 188 ? 5.056 6.835 -15.189 1.00 86.06 188 ALA A N 1
ATOM 1502 C CA . ALA A 1 188 ? 3.867 6.543 -15.990 1.00 86.06 188 ALA A CA 1
ATOM 1503 C C . ALA A 1 188 ? 4.159 5.693 -17.242 1.00 86.06 188 ALA A C 1
ATOM 1505 O O . ALA A 1 188 ? 3.270 5.015 -17.752 1.00 86.06 188 ALA A O 1
ATOM 1506 N N . ILE A 1 189 ? 5.402 5.721 -17.735 1.00 88.31 189 ILE A N 1
ATOM 1507 C CA . ILE A 1 189 ? 5.833 4.974 -18.926 1.00 88.31 189 ILE A CA 1
ATOM 1508 C C . ILE A 1 189 ? 6.464 3.612 -18.611 1.00 88.31 189 ILE A C 1
ATOM 1510 O O . ILE A 1 189 ? 6.778 2.861 -19.535 1.00 88.31 189 ILE A O 1
ATOM 1514 N N . LYS A 1 190 ? 6.696 3.283 -17.334 1.00 91.00 190 LYS A N 1
ATOM 1515 C CA . LYS A 1 190 ? 7.343 2.018 -16.975 1.00 91.00 190 LYS A CA 1
ATOM 1516 C C . LYS A 1 190 ? 6.385 0.852 -17.150 1.00 91.00 190 LYS A C 1
ATOM 1518 O O . LYS A 1 190 ? 5.229 0.904 -16.741 1.00 91.00 190 LYS A O 1
ATOM 1523 N N . ALA A 1 191 ? 6.905 -0.242 -17.692 1.00 92.19 191 ALA A N 1
ATOM 1524 C CA . ALA A 1 191 ? 6.183 -1.504 -17.698 1.00 92.19 191 ALA A CA 1
ATOM 1525 C C . ALA A 1 191 ? 6.093 -2.078 -16.274 1.00 92.19 191 ALA A C 1
ATOM 1527 O O . ALA A 1 191 ? 7.044 -1.979 -15.493 1.00 92.19 191 ALA A O 1
ATOM 1528 N N . ASN A 1 192 ? 4.974 -2.728 -15.953 1.00 92.56 192 ASN A N 1
ATOM 1529 C CA . ASN A 1 192 ? 4.826 -3.483 -14.709 1.00 92.56 192 ASN A CA 1
ATOM 1530 C C . ASN A 1 192 ? 5.807 -4.665 -14.674 1.00 92.56 192 ASN A C 1
ATOM 1532 O O . ASN A 1 192 ? 5.996 -5.372 -15.669 1.00 92.56 192 ASN A O 1
ATOM 1536 N N . CYS A 1 193 ? 6.438 -4.886 -13.521 1.00 94.88 193 CYS A N 1
ATOM 1537 C CA . CYS A 1 193 ? 7.249 -6.072 -13.289 1.00 94.88 193 CYS A CA 1
ATOM 1538 C C . CYS A 1 193 ? 6.353 -7.317 -13.273 1.00 94.88 193 CYS A C 1
ATOM 1540 O O . CYS A 1 193 ? 5.320 -7.337 -12.610 1.00 94.88 193 CYS A O 1
ATOM 1542 N N . LYS A 1 194 ? 6.773 -8.397 -13.944 1.00 94.69 194 LYS A N 1
ATOM 1543 C CA . LYS A 1 194 ? 6.016 -9.663 -13.960 1.00 94.69 194 LYS A CA 1
ATOM 1544 C C . LYS A 1 194 ? 5.843 -10.284 -12.570 1.00 94.69 194 LYS A C 1
ATOM 1546 O O . LYS A 1 194 ? 4.877 -11.001 -12.339 1.00 94.69 194 LYS A O 1
ATOM 1551 N N . GLU A 1 195 ? 6.786 -10.019 -11.672 1.00 94.75 195 GLU A N 1
ATOM 1552 C CA . GLU A 1 195 ? 6.803 -10.527 -10.295 1.00 94.75 195 GLU A CA 1
ATOM 1553 C C . GLU A 1 195 ? 6.173 -9.535 -9.296 1.00 94.75 195 GLU A C 1
ATOM 1555 O O . GLU A 1 195 ? 6.114 -9.824 -8.106 1.00 94.75 195 GLU A O 1
ATOM 1560 N N . GLY A 1 196 ? 5.691 -8.376 -9.763 1.00 93.69 196 GLY A N 1
ATOM 1561 C CA . GLY A 1 196 ? 4.979 -7.408 -8.929 1.00 93.69 196 GLY A CA 1
ATOM 1562 C C . GLY A 1 196 ? 5.790 -6.864 -7.749 1.00 93.69 196 GLY A C 1
ATOM 1563 O O . GLY A 1 196 ? 7.021 -6.749 -7.808 1.00 93.69 196 GLY A O 1
ATOM 1564 N N . TYR A 1 197 ? 5.086 -6.553 -6.659 1.00 92.69 197 TYR A N 1
ATOM 1565 C CA . TYR A 1 197 ? 5.672 -6.080 -5.399 1.00 92.69 197 TYR A CA 1
ATOM 1566 C C . TYR A 1 197 ? 6.533 -7.130 -4.681 1.00 92.69 197 TYR A C 1
ATOM 1568 O O . TYR A 1 197 ? 7.343 -6.758 -3.832 1.00 92.69 197 TYR A O 1
ATOM 1576 N N . ASP A 1 198 ? 6.431 -8.410 -5.047 1.00 93.12 198 ASP A N 1
ATOM 1577 C CA . ASP A 1 198 ? 7.219 -9.512 -4.474 1.00 93.12 198 ASP A CA 1
ATOM 1578 C C . ASP A 1 198 ? 8.487 -9.843 -5.275 1.00 93.12 198 ASP A C 1
ATOM 1580 O O . ASP A 1 198 ? 9.218 -10.769 -4.934 1.00 93.12 198 ASP A O 1
ATOM 1584 N N . CYS A 1 199 ? 8.799 -9.070 -6.319 1.00 95.06 199 CYS A N 1
ATOM 1585 C CA . CYS A 1 199 ? 10.001 -9.268 -7.124 1.00 95.06 199 CYS A CA 1
ATOM 1586 C C . CYS A 1 199 ? 11.288 -9.215 -6.270 1.00 95.06 199 CYS A C 1
ATOM 1588 O O . CYS A 1 199 ? 11.645 -8.131 -5.800 1.00 95.06 199 CYS A O 1
ATOM 1590 N N . PRO A 1 200 ? 12.069 -10.305 -6.126 1.00 92.75 200 PRO A N 1
ATOM 1591 C CA . PRO A 1 200 ? 13.312 -10.292 -5.349 1.00 92.75 200 PRO A CA 1
ATOM 1592 C C . PRO A 1 200 ? 14.434 -9.486 -6.020 1.00 92.75 200 PRO A C 1
ATOM 1594 O O . PRO A 1 200 ? 15.409 -9.096 -5.372 1.00 92.75 200 PRO A O 1
ATOM 1597 N N . LYS A 1 201 ? 14.325 -9.213 -7.329 1.00 91.62 201 LYS A N 1
ATOM 1598 C CA . LYS A 1 201 ? 15.324 -8.416 -8.060 1.00 91.62 201 LYS A CA 1
ATOM 1599 C C . LYS A 1 201 ? 15.274 -6.943 -7.686 1.00 91.62 201 LYS A C 1
ATOM 1601 O O . LYS A 1 201 ? 16.291 -6.271 -7.811 1.00 91.62 201 LYS A O 1
ATOM 1606 N N . GLN A 1 202 ? 14.144 -6.449 -7.184 1.00 92.12 202 GLN A N 1
ATOM 1607 C CA . GLN A 1 202 ? 14.009 -5.035 -6.835 1.00 92.12 202 GLN A CA 1
ATOM 1608 C C . GLN A 1 202 ? 14.920 -4.609 -5.663 1.00 92.12 202 GLN A C 1
ATOM 1610 O O . GLN A 1 202 ? 15.273 -3.436 -5.545 1.00 92.12 202 GLN A O 1
ATOM 1615 N N . ASP A 1 203 ? 15.363 -5.577 -4.853 1.00 86.19 203 ASP A N 1
ATOM 1616 C CA . ASP A 1 203 ? 16.224 -5.353 -3.685 1.00 86.19 203 ASP A CA 1
ATOM 1617 C C . ASP A 1 203 ? 17.718 -5.478 -4.025 1.00 86.19 203 ASP A C 1
ATOM 1619 O O . ASP A 1 203 ? 18.578 -4.924 -3.336 1.00 86.19 203 ASP A O 1
ATOM 1623 N N . CYS A 1 204 ? 18.057 -6.230 -5.077 1.00 84.50 204 CYS A N 1
ATOM 1624 C CA . CYS A 1 204 ? 19.439 -6.615 -5.377 1.00 84.50 204 CYS A CA 1
ATOM 1625 C C . CYS A 1 204 ? 19.962 -6.169 -6.753 1.00 84.50 204 CYS A C 1
ATOM 1627 O O . CYS A 1 204 ? 21.181 -6.200 -6.959 1.00 84.50 204 CYS A O 1
ATOM 1629 N N . ASP A 1 205 ? 19.082 -5.714 -7.646 1.00 88.19 205 ASP A N 1
ATOM 1630 C CA . ASP A 1 205 ? 19.377 -5.205 -8.985 1.00 88.19 205 ASP A CA 1
ATOM 1631 C C . ASP A 1 205 ? 18.716 -3.830 -9.175 1.00 88.19 205 ASP A C 1
ATOM 1633 O O . ASP A 1 205 ? 17.539 -3.702 -9.516 1.00 88.19 205 ASP A O 1
ATOM 1637 N N . SER A 1 206 ? 19.499 -2.772 -8.956 1.00 86.31 206 SER A N 1
ATOM 1638 C CA . SER A 1 206 ? 19.027 -1.393 -9.096 1.00 86.31 206 SER A CA 1
ATOM 1639 C C . SER A 1 206 ? 18.627 -1.040 -10.527 1.00 86.31 206 SER A C 1
ATOM 1641 O O . SER A 1 206 ? 17.745 -0.215 -10.737 1.00 86.31 206 SER A O 1
ATOM 1643 N N . VAL A 1 207 ? 19.250 -1.659 -11.536 1.00 89.81 207 VAL A N 1
ATOM 1644 C CA . VAL A 1 207 ? 18.889 -1.397 -12.933 1.00 89.81 207 VAL A CA 1
ATOM 1645 C C . VAL A 1 207 ? 17.482 -1.929 -13.175 1.00 89.81 207 VAL A C 1
ATOM 1647 O O . VAL A 1 207 ? 16.627 -1.182 -13.646 1.00 89.81 207 VAL A O 1
ATOM 1650 N N . HIS A 1 208 ? 17.204 -3.163 -12.751 1.00 93.56 208 HIS A N 1
ATOM 1651 C CA . HIS A 1 208 ? 15.858 -3.729 -12.793 1.00 93.56 208 HIS A CA 1
ATOM 1652 C C . HIS A 1 208 ? 14.842 -2.883 -12.006 1.00 93.56 208 HIS A C 1
ATOM 1654 O O . HIS A 1 208 ? 13.807 -2.511 -12.556 1.00 93.56 208 HIS A O 1
ATOM 1660 N N . ALA A 1 209 ? 15.150 -2.528 -10.755 1.00 92.00 209 ALA A N 1
ATOM 1661 C CA . ALA A 1 209 ? 14.292 -1.692 -9.910 1.00 92.00 209 ALA A CA 1
ATOM 1662 C C . ALA A 1 209 ? 13.989 -0.312 -10.529 1.00 92.00 209 ALA A C 1
ATOM 1664 O O . ALA A 1 209 ? 12.913 0.242 -10.335 1.00 92.00 209 ALA A O 1
ATOM 1665 N N . SER A 1 210 ? 14.927 0.247 -11.299 1.00 90.69 210 SER A N 1
ATOM 1666 C CA . SER A 1 210 ? 14.742 1.536 -11.970 1.00 90.69 210 SER A CA 1
ATOM 1667 C C . SER A 1 210 ? 13.903 1.459 -13.249 1.00 90.69 210 SER A C 1
ATOM 1669 O O . SER A 1 210 ? 13.239 2.438 -13.584 1.00 90.69 210 SER A O 1
ATOM 1671 N N . LEU A 1 211 ? 13.927 0.326 -13.958 1.00 93.00 211 LEU A N 1
ATOM 1672 C CA . LEU A 1 211 ? 13.306 0.166 -15.279 1.00 93.00 211 LEU A CA 1
ATOM 1673 C C . LEU A 1 211 ? 11.840 -0.276 -15.224 1.00 93.00 211 LEU A C 1
ATOM 1675 O O . LEU A 1 211 ? 11.091 0.009 -16.157 1.00 93.00 211 LEU A O 1
ATOM 1679 N N . TYR A 1 212 ? 11.433 -0.965 -14.160 1.00 94.00 212 TYR A N 1
ATOM 1680 C CA . TYR A 1 212 ? 10.090 -1.530 -14.031 1.00 94.00 212 TYR A CA 1
ATOM 1681 C C . TYR A 1 212 ? 9.308 -0.867 -12.899 1.00 94.00 212 TYR A C 1
ATOM 1683 O O . TYR A 1 212 ? 9.885 -0.366 -11.938 1.00 94.00 212 TYR A O 1
ATOM 1691 N N . ASN A 1 213 ? 7.981 -0.870 -13.015 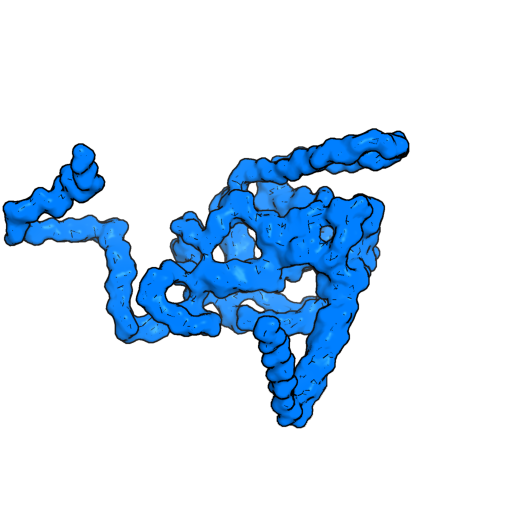1.00 93.12 213 ASN A N 1
ATOM 1692 C CA . ASN A 1 213 ? 7.095 -0.556 -11.904 1.00 93.12 213 ASN A CA 1
ATOM 1693 C C . ASN A 1 213 ? 6.903 -1.810 -11.039 1.00 93.12 213 ASN A C 1
ATOM 1695 O O . ASN A 1 213 ? 6.409 -2.821 -11.533 1.00 93.12 213 ASN A O 1
ATOM 1699 N N . HIS A 1 214 ? 7.249 -1.739 -9.752 1.00 93.88 214 HIS A N 1
ATOM 1700 C CA . HIS A 1 214 ? 7.035 -2.829 -8.785 1.00 93.88 214 HIS A CA 1
ATOM 1701 C C . HIS A 1 214 ? 5.799 -2.627 -7.909 1.00 93.88 214 HIS A C 1
ATOM 1703 O O . HIS A 1 214 ? 5.368 -3.563 -7.247 1.00 93.88 214 HIS A O 1
ATOM 1709 N N . ALA A 1 215 ? 5.180 -1.444 -7.927 1.00 92.12 215 ALA A N 1
ATOM 1710 C CA . ALA A 1 215 ? 3.884 -1.216 -7.291 1.00 92.12 215 ALA A CA 1
ATOM 1711 C C . ALA A 1 215 ? 2.758 -1.764 -8.191 1.00 92.12 215 ALA A C 1
ATOM 1713 O O . ALA A 1 215 ? 1.955 -1.010 -8.736 1.00 92.12 215 ALA A O 1
ATOM 1714 N N . CYS A 1 216 ? 2.775 -3.078 -8.418 1.00 91.12 216 CYS A N 1
ATOM 1715 C CA . CYS A 1 216 ? 1.835 -3.819 -9.255 1.00 91.12 216 CYS A CA 1
ATOM 1716 C C . CYS A 1 216 ? 1.690 -5.264 -8.758 1.00 91.12 216 CYS A C 1
ATOM 1718 O O . CYS A 1 216 ? 2.529 -5.758 -8.000 1.00 91.12 216 CYS A O 1
ATOM 1720 N N . VAL A 1 217 ? 0.623 -5.933 -9.188 1.00 90.69 217 VAL A N 1
ATOM 1721 C CA . VAL A 1 217 ? 0.360 -7.348 -8.873 1.00 90.69 217 VAL A CA 1
ATOM 1722 C C . VAL A 1 217 ? 1.168 -8.239 -9.810 1.00 90.69 217 VAL A C 1
ATOM 1724 O O . VAL A 1 217 ? 1.342 -7.921 -10.991 1.00 90.69 217 VAL A O 1
ATOM 1727 N N . SER A 1 218 ? 1.659 -9.367 -9.296 1.00 91.75 218 SER A N 1
ATOM 1728 C CA . SER A 1 218 ? 2.374 -10.336 -10.125 1.00 91.75 218 SER A CA 1
ATOM 1729 C C . SER A 1 218 ? 1.454 -10.969 -11.178 1.00 91.75 218 SER A C 1
ATOM 1731 O O . SER A 1 218 ? 0.244 -11.077 -10.994 1.00 91.75 218 SER A O 1
ATOM 1733 N N . VAL A 1 219 ? 2.019 -11.429 -12.297 1.00 90.56 219 VAL A N 1
ATOM 1734 C CA . VAL A 1 219 ? 1.241 -12.156 -13.322 1.00 90.56 219 VAL A CA 1
ATOM 1735 C C . VAL A 1 219 ? 0.577 -13.393 -12.714 1.00 90.56 219 VAL A C 1
ATOM 1737 O O . VAL A 1 219 ? -0.590 -13.649 -12.979 1.00 90.56 219 VAL A O 1
ATOM 1740 N N . LYS A 1 220 ? 1.294 -14.093 -11.830 1.00 89.38 220 LYS A N 1
ATOM 1741 C CA . LYS A 1 220 ? 0.798 -15.282 -11.138 1.00 89.38 220 LYS A CA 1
ATOM 1742 C C . LYS A 1 220 ? -0.438 -14.986 -10.282 1.00 89.38 220 LYS A C 1
ATOM 1744 O O . LYS A 1 220 ? -1.430 -15.689 -10.395 1.00 89.38 220 LYS A O 1
ATOM 1749 N N . GLU A 1 221 ? -0.397 -13.949 -9.446 1.00 88.06 221 GLU A N 1
ATOM 1750 C CA . GLU A 1 221 ? -1.546 -13.595 -8.597 1.00 88.06 221 GLU A CA 1
ATOM 1751 C C . GLU A 1 221 ? -2.768 -13.177 -9.424 1.00 88.06 221 GLU A C 1
ATOM 1753 O O . GLU A 1 221 ? -3.897 -13.425 -9.013 1.00 88.06 221 GLU A O 1
ATOM 1758 N N . LYS A 1 222 ? -2.565 -12.563 -10.598 1.00 87.00 222 LYS A N 1
ATOM 1759 C CA . LYS A 1 222 ? -3.672 -12.256 -11.517 1.00 87.00 222 LYS A CA 1
ATOM 1760 C C . LYS A 1 222 ? -4.317 -13.521 -12.066 1.00 87.00 222 LYS A C 1
ATOM 1762 O O . LYS A 1 222 ? -5.536 -13.619 -12.056 1.00 87.00 222 LYS A O 1
ATOM 1767 N N . GLU A 1 223 ? -3.500 -14.467 -12.523 1.00 88.12 223 GLU A N 1
ATOM 1768 C CA . GLU A 1 223 ? -3.976 -15.759 -13.025 1.00 88.12 223 GLU A CA 1
ATOM 1769 C C . GLU A 1 223 ? -4.735 -16.523 -11.927 1.00 88.12 223 GLU A C 1
ATOM 1771 O O . GLU A 1 223 ? -5.811 -17.058 -12.177 1.00 88.12 223 GLU A O 1
ATOM 1776 N N . GLU A 1 224 ? -4.221 -16.525 -10.693 1.00 88.12 224 GLU A N 1
ATOM 1777 C CA . GLU A 1 224 ? -4.886 -17.149 -9.541 1.00 88.12 224 GLU A CA 1
ATOM 1778 C C . GLU A 1 224 ? -6.240 -16.490 -9.230 1.00 88.12 224 GLU A C 1
ATOM 1780 O O . GLU A 1 224 ? -7.233 -17.195 -9.042 1.00 88.12 224 GLU A O 1
ATOM 1785 N N . ALA A 1 225 ? -6.309 -15.157 -9.242 1.00 84.62 225 ALA A N 1
ATOM 1786 C CA . ALA A 1 225 ? -7.550 -14.426 -8.998 1.00 84.62 225 ALA A CA 1
ATOM 1787 C C . ALA A 1 225 ? -8.592 -14.611 -10.113 1.00 84.62 225 ALA A C 1
ATOM 1789 O O . ALA A 1 225 ? -9.787 -14.692 -9.832 1.00 84.62 225 ALA A O 1
ATOM 1790 N N . GLU A 1 226 ? -8.162 -14.705 -11.373 1.00 86.06 226 GLU A N 1
ATOM 1791 C CA . GLU A 1 226 ? -9.051 -14.983 -12.507 1.00 86.06 226 GLU A CA 1
ATOM 1792 C C . GLU A 1 226 ? -9.667 -16.384 -12.394 1.00 86.06 226 GLU A C 1
ATOM 1794 O O . GLU A 1 226 ? -10.874 -16.555 -12.569 1.00 86.06 226 GLU A O 1
ATOM 1799 N N . VAL A 1 227 ? -8.861 -17.383 -12.019 1.00 86.62 227 VAL A N 1
ATOM 1800 C CA . VAL A 1 227 ? -9.350 -18.743 -11.760 1.00 86.62 227 VAL A CA 1
ATOM 1801 C C . VAL A 1 227 ? -10.340 -18.760 -10.592 1.00 86.62 227 VAL A C 1
ATOM 1803 O O . VAL A 1 227 ? -11.396 -19.383 -10.700 1.00 86.62 227 VAL A O 1
ATOM 1806 N N . GLU A 1 228 ? -10.040 -18.067 -9.491 1.00 85.12 228 GLU A N 1
ATOM 1807 C CA . GLU A 1 228 ? -10.931 -17.982 -8.325 1.00 85.12 228 GLU A CA 1
ATOM 1808 C C . GLU A 1 228 ? -12.279 -17.322 -8.664 1.00 85.12 228 GLU A C 1
ATOM 1810 O O . GLU A 1 228 ? -13.333 -17.808 -8.237 1.00 85.12 228 GLU A O 1
ATOM 1815 N N . ALA A 1 229 ? -12.265 -16.266 -9.483 1.00 82.88 229 ALA A N 1
ATOM 1816 C CA . ALA A 1 229 ? -13.477 -15.606 -9.962 1.00 82.88 229 ALA A CA 1
ATOM 1817 C C . ALA A 1 229 ? -14.349 -16.556 -10.803 1.00 82.88 229 ALA A C 1
ATOM 1819 O O . ALA A 1 229 ? -15.547 -16.681 -10.549 1.00 82.88 229 ALA A O 1
ATOM 1820 N N . ILE A 1 230 ? -13.744 -17.301 -11.737 1.00 84.12 230 ILE A N 1
ATOM 1821 C CA . ILE A 1 230 ? -14.458 -18.286 -12.567 1.00 84.12 230 ILE A CA 1
ATOM 1822 C C . ILE A 1 230 ? -15.102 -19.374 -11.695 1.00 84.12 230 ILE A C 1
ATOM 1824 O O . ILE A 1 230 ? -16.263 -19.730 -11.909 1.00 84.12 230 ILE A O 1
ATOM 1828 N N . LEU A 1 231 ? -14.375 -19.898 -10.703 1.00 82.94 231 LEU A N 1
ATOM 1829 C CA . LEU A 1 231 ? -14.889 -20.940 -9.806 1.00 82.94 231 LEU A CA 1
ATOM 1830 C C . LEU A 1 231 ? -16.058 -20.446 -8.944 1.00 82.94 231 LEU A C 1
ATOM 1832 O O . LEU A 1 231 ? -17.031 -21.184 -8.754 1.00 82.94 231 LEU A O 1
ATOM 1836 N N . SER A 1 232 ? -15.981 -19.202 -8.465 1.00 81.44 232 SER A N 1
ATOM 1837 C CA . SER A 1 232 ? -17.023 -18.573 -7.646 1.00 81.44 232 SER A CA 1
ATOM 1838 C C . SER A 1 232 ? -18.327 -18.377 -8.425 1.00 81.44 232 SER A C 1
ATOM 1840 O O . SER A 1 232 ? -19.398 -18.707 -7.915 1.00 81.44 232 SER A O 1
ATOM 1842 N N . ASP A 1 233 ? -18.242 -17.945 -9.687 1.00 79.88 233 ASP A N 1
ATOM 1843 C CA . ASP A 1 233 ? -19.410 -17.743 -10.559 1.00 79.88 233 ASP A CA 1
ATOM 1844 C C . ASP A 1 233 ? -20.132 -19.051 -10.915 1.00 79.88 233 ASP A C 1
ATOM 1846 O O . ASP A 1 233 ? -21.336 -19.059 -11.177 1.00 79.88 233 ASP A O 1
ATOM 1850 N N . HIS A 1 234 ? -19.419 -20.179 -10.901 1.00 79.94 234 HIS A N 1
ATOM 1851 C CA . HIS A 1 234 ? -19.979 -21.486 -11.254 1.00 79.94 234 HIS A CA 1
ATOM 1852 C C . HIS A 1 234 ? -20.513 -22.258 -10.038 1.00 79.94 234 HIS A C 1
ATOM 1854 O O . HIS A 1 234 ? -20.924 -23.412 -10.176 1.00 79.94 234 HIS A O 1
ATOM 1860 N N . GLY A 1 235 ? -20.514 -21.648 -8.844 1.00 62.22 235 GLY A N 1
ATOM 1861 C CA . GLY A 1 235 ? -21.008 -22.274 -7.616 1.00 62.22 235 GLY A CA 1
ATOM 1862 C C . GLY A 1 235 ? -20.244 -23.543 -7.230 1.00 62.22 235 GLY A C 1
ATOM 1863 O O . GLY A 1 235 ? -20.797 -24.403 -6.544 1.00 62.22 235 GLY A O 1
ATOM 1864 N N . VAL A 1 236 ? -18.996 -23.692 -7.688 1.00 58.22 236 VAL A N 1
ATOM 1865 C CA . VAL A 1 236 ? -18.164 -24.855 -7.371 1.00 58.22 236 VAL A CA 1
ATOM 1866 C C . VAL A 1 236 ? -17.506 -24.599 -6.013 1.00 58.22 236 VAL A C 1
ATOM 1868 O O . VAL A 1 236 ? -16.652 -23.717 -5.916 1.00 58.22 236 VAL A O 1
ATOM 1871 N N . PRO A 1 237 ? -17.869 -25.326 -4.940 1.00 49.69 237 PRO A N 1
ATOM 1872 C CA . PRO A 1 237 ? -17.251 -25.116 -3.639 1.00 49.69 237 PRO A CA 1
ATOM 1873 C C . PRO A 1 237 ? -15.758 -25.465 -3.699 1.00 49.69 237 PRO A C 1
ATOM 1875 O O . PRO A 1 237 ? -15.374 -26.584 -4.045 1.00 49.69 237 PRO A O 1
ATOM 1878 N N . PHE A 1 238 ? -14.917 -24.494 -3.346 1.00 51.28 238 PHE A N 1
ATOM 1879 C CA . PHE A 1 238 ? -13.469 -24.651 -3.269 1.00 51.28 238 PHE A CA 1
ATOM 1880 C C . PHE A 1 238 ? -13.109 -25.559 -2.083 1.00 51.28 238 PHE A C 1
ATOM 1882 O O . PHE A 1 238 ? -13.239 -25.176 -0.919 1.00 51.28 238 PHE A O 1
ATOM 1889 N N . VAL A 1 239 ? -12.668 -26.787 -2.362 1.00 49.28 239 VAL A N 1
ATOM 1890 C CA . VAL A 1 239 ? -12.143 -27.700 -1.338 1.00 49.28 239 VAL A CA 1
ATOM 1891 C C . VAL A 1 239 ? -10.688 -27.319 -1.074 1.00 49.28 239 VAL A C 1
ATOM 1893 O O . VAL A 1 239 ? -9.785 -27.735 -1.799 1.00 49.28 239 VAL A O 1
ATOM 1896 N N . VAL A 1 240 ? -10.445 -26.508 -0.041 1.00 52.16 240 VAL A N 1
ATOM 1897 C CA . VAL A 1 240 ? -9.081 -26.240 0.435 1.00 52.16 240 VAL A CA 1
ATOM 1898 C C . VAL A 1 240 ? -8.521 -27.538 1.013 1.00 52.16 240 VAL A C 1
ATOM 1900 O O . VAL A 1 240 ? -8.914 -27.979 2.094 1.00 52.16 240 VAL A O 1
ATOM 1903 N N . ASN A 1 241 ? -7.595 -28.163 0.290 1.00 38.56 241 ASN A N 1
ATOM 1904 C CA . ASN A 1 241 ? -6.828 -29.296 0.791 1.00 38.56 241 ASN A CA 1
ATOM 1905 C C . ASN A 1 241 ? -5.762 -28.769 1.764 1.00 38.56 241 ASN A C 1
ATOM 1907 O O . ASN A 1 241 ? -4.624 -28.483 1.390 1.00 38.56 241 ASN A O 1
ATOM 1911 N N . SER A 1 242 ? -6.148 -28.607 3.028 1.00 43.56 242 SER A N 1
ATOM 1912 C CA . SER A 1 242 ? -5.234 -28.295 4.126 1.00 43.56 242 SER A CA 1
ATOM 1913 C C . SER A 1 242 ? -4.378 -29.519 4.455 1.00 43.56 242 SER A C 1
ATOM 1915 O O . SER A 1 242 ? -4.615 -30.215 5.438 1.00 43.56 242 SER A O 1
ATOM 1917 N N . ASN A 1 243 ? -3.355 -29.784 3.643 1.00 36.22 243 ASN A N 1
ATOM 1918 C CA . ASN A 1 243 ? -2.265 -30.673 4.037 1.00 36.22 243 ASN A CA 1
ATOM 1919 C C . ASN A 1 243 ? -1.374 -29.937 5.047 1.00 36.22 243 ASN A C 1
ATOM 1921 O O . ASN A 1 243 ? -0.385 -29.301 4.688 1.00 36.22 243 ASN A O 1
ATOM 1925 N N . HIS A 1 244 ? -1.732 -30.009 6.328 1.00 40.91 244 HIS A N 1
ATOM 1926 C CA . HIS A 1 244 ? -0.765 -29.846 7.410 1.00 40.91 244 HIS A CA 1
ATOM 1927 C C . HIS A 1 244 ? -0.073 -31.192 7.624 1.00 40.91 244 HIS A C 1
ATOM 1929 O O . HIS A 1 244 ? -0.601 -32.087 8.281 1.00 40.91 244 HIS A O 1
ATOM 1935 N N . GLY A 1 245 ? 1.101 -31.334 7.004 1.00 47.16 245 GLY A N 1
ATOM 1936 C CA . GLY A 1 245 ? 2.063 -32.364 7.372 1.00 47.16 245 GLY A CA 1
ATOM 1937 C C . GLY A 1 245 ? 2.512 -32.137 8.814 1.00 47.16 245 GLY A C 1
ATOM 1938 O O . GLY A 1 245 ? 2.876 -31.018 9.176 1.00 47.16 245 GLY A O 1
ATOM 1939 N N . SER A 1 246 ? 2.385 -33.197 9.610 1.00 43.38 246 SER A N 1
ATOM 1940 C CA . SER A 1 246 ? 2.840 -33.307 11.000 1.00 43.38 246 SER A CA 1
ATOM 1941 C C . SER A 1 246 ? 4.359 -33.268 11.129 1.00 43.38 246 SER A C 1
ATOM 1943 O O . SER A 1 246 ? 5.041 -33.665 10.156 1.00 43.38 246 SER A O 1
#

Organism: NCBI:txid1314781